Protein AF-E1ZU86-F1 (afdb_monomer_lite)

Structure (mmCIF, N/CA/C/O backbone):
data_AF-E1ZU86-F1
#
_entry.id   AF-E1ZU86-F1
#
loop_
_atom_site.group_PDB
_atom_site.id
_atom_site.type_symbol
_atom_site.label_atom_id
_atom_site.label_alt_id
_atom_site.label_comp_id
_atom_site.label_asym_id
_atom_site.label_entity_id
_atom_site.label_seq_id
_atom_site.pdbx_PDB_ins_code
_atom_site.Cartn_x
_atom_site.Cartn_y
_atom_site.Cartn_z
_atom_site.occupancy
_atom_site.B_iso_or_equiv
_atom_site.auth_seq_id
_atom_site.auth_comp_id
_atom_site.auth_asym_id
_atom_site.auth_atom_id
_atom_site.pdbx_PDB_model_num
ATOM 1 N N . MET A 1 1 ? -4.479 -0.423 30.826 1.00 59.34 1 MET A N 1
ATOM 2 C CA . MET A 1 1 ? -3.723 0.306 29.780 1.00 59.34 1 MET A CA 1
ATOM 3 C C . MET A 1 1 ? -2.250 0.295 30.158 1.00 59.34 1 MET A C 1
ATOM 5 O O . MET A 1 1 ? -1.999 0.438 31.347 1.00 59.34 1 MET A O 1
ATOM 9 N N . PRO A 1 2 ? -1.304 0.114 29.217 1.00 63.19 2 PRO A N 1
ATOM 10 C CA . PRO A 1 2 ? 0.124 0.236 29.509 1.00 63.19 2 PRO A CA 1
ATOM 11 C C . PRO A 1 2 ? 0.440 1.610 30.115 1.00 63.19 2 PRO A C 1
ATOM 13 O O . PRO A 1 2 ? -0.166 2.613 29.719 1.00 63.19 2 PRO A O 1
ATOM 16 N N . ASP A 1 3 ? 1.386 1.658 31.050 1.00 69.12 3 ASP A N 1
ATOM 17 C CA . ASP A 1 3 ? 1.827 2.923 31.651 1.00 69.12 3 ASP A CA 1
ATOM 18 C C . ASP A 1 3 ? 2.597 3.785 30.641 1.00 69.12 3 ASP A C 1
ATOM 20 O O . ASP A 1 3 ? 2.428 5.003 30.625 1.00 69.12 3 ASP A O 1
ATOM 24 N N . ASP A 1 4 ? 3.333 3.145 29.724 1.00 81.94 4 ASP A N 1
ATOM 25 C CA . ASP A 1 4 ? 4.044 3.785 28.614 1.00 81.94 4 ASP A CA 1
ATOM 26 C C . ASP A 1 4 ? 3.548 3.256 27.254 1.00 81.94 4 ASP A C 1
ATOM 28 O O . ASP A 1 4 ? 3.970 2.211 26.747 1.00 81.94 4 ASP A O 1
ATOM 32 N N . LEU A 1 5 ? 2.619 3.997 26.652 1.00 80.94 5 LEU A N 1
ATOM 33 C CA . LEU A 1 5 ? 2.079 3.701 25.323 1.00 80.94 5 LEU A CA 1
ATOM 34 C C . LEU A 1 5 ? 3.113 3.904 24.201 1.00 80.94 5 LEU A C 1
ATOM 36 O O . LEU A 1 5 ? 3.045 3.203 23.192 1.00 80.94 5 LEU A O 1
ATOM 40 N N . ALA A 1 6 ? 4.080 4.815 24.358 1.00 79.50 6 ALA A N 1
ATOM 41 C CA . ALA A 1 6 ? 5.120 5.028 23.351 1.00 79.50 6 ALA A CA 1
ATOM 42 C C . ALA A 1 6 ? 6.039 3.804 23.261 1.00 79.50 6 ALA A C 1
ATOM 44 O O . ALA A 1 6 ? 6.327 3.318 22.163 1.00 79.50 6 ALA A O 1
ATOM 45 N N . ALA A 1 7 ? 6.439 3.257 24.413 1.00 83.75 7 ALA A N 1
ATOM 46 C CA . ALA A 1 7 ? 7.190 2.010 24.476 1.00 83.75 7 ALA A CA 1
ATOM 47 C C . ALA A 1 7 ? 6.394 0.833 23.894 1.00 83.75 7 ALA A C 1
ATOM 49 O O . ALA A 1 7 ? 6.959 0.033 23.145 1.00 83.75 7 ALA A O 1
ATOM 50 N N . ALA A 1 8 ? 5.087 0.750 24.170 1.00 83.62 8 ALA A N 1
ATOM 51 C CA . ALA A 1 8 ? 4.224 -0.289 23.606 1.00 83.62 8 ALA A CA 1
ATOM 52 C C . ALA A 1 8 ? 4.152 -0.217 22.068 1.00 83.62 8 ALA A C 1
ATOM 54 O O . ALA A 1 8 ? 4.341 -1.230 21.393 1.00 83.62 8 ALA A O 1
ATOM 55 N N . PHE A 1 9 ? 3.964 0.977 21.494 1.00 83.12 9 PHE A N 1
ATOM 56 C CA . PHE A 1 9 ? 3.977 1.163 20.039 1.00 83.12 9 PHE A CA 1
ATOM 57 C C . PHE A 1 9 ? 5.342 0.857 19.415 1.00 83.12 9 PHE A C 1
ATOM 59 O O . PHE A 1 9 ? 5.414 0.204 18.370 1.00 83.12 9 PHE A O 1
ATOM 66 N N . ALA A 1 10 ? 6.434 1.277 20.057 1.00 79.69 10 ALA A N 1
ATOM 67 C CA . ALA A 1 10 ? 7.783 0.956 19.603 1.00 79.69 10 ALA A CA 1
ATOM 68 C C . ALA A 1 10 ? 8.053 -0.557 19.642 1.00 79.69 10 ALA A C 1
ATOM 70 O O . ALA A 1 10 ? 8.691 -1.094 18.734 1.00 79.69 10 ALA A O 1
ATOM 71 N N . ALA A 1 11 ? 7.552 -1.252 20.667 1.00 82.62 11 ALA A N 1
ATOM 72 C CA . ALA A 1 11 ? 7.648 -2.699 20.771 1.00 82.62 11 ALA A CA 1
ATOM 73 C C . ALA A 1 11 ? 6.879 -3.385 19.637 1.00 82.62 11 ALA A C 1
ATOM 75 O O . ALA A 1 11 ? 7.474 -4.205 18.945 1.00 82.62 11 ALA A O 1
ATOM 76 N N . LEU A 1 12 ? 5.618 -3.018 19.381 1.00 79.50 12 LEU A N 1
ATOM 77 C CA . LEU A 1 12 ? 4.821 -3.603 18.292 1.00 79.50 12 LEU A CA 1
ATOM 78 C C . LEU A 1 12 ? 5.542 -3.524 16.940 1.00 79.50 12 LEU A C 1
ATOM 80 O O . LEU A 1 12 ? 5.636 -4.522 16.231 1.00 79.50 12 LEU A O 1
ATOM 84 N N . TRP A 1 13 ? 6.135 -2.371 16.627 1.00 73.88 13 TRP A N 1
ATOM 85 C CA . TRP A 1 13 ? 6.880 -2.188 15.380 1.00 73.88 13 TRP A CA 1
ATOM 86 C C . TRP A 1 13 ? 8.158 -3.032 15.294 1.00 73.88 13 TRP A C 1
ATOM 88 O O . TRP A 1 13 ? 8.495 -3.564 14.240 1.00 73.88 13 TRP A O 1
ATOM 98 N N . ARG A 1 14 ? 8.901 -3.177 16.395 1.00 76.06 14 ARG A N 1
ATOM 99 C CA . ARG A 1 14 ? 10.112 -4.018 16.397 1.00 76.06 14 ARG A CA 1
ATOM 100 C C . ARG A 1 14 ? 9.805 -5.493 16.137 1.00 76.06 14 ARG A C 1
ATOM 102 O O . ARG A 1 14 ? 10.668 -6.190 15.617 1.00 76.06 14 ARG A O 1
ATOM 109 N N . HIS A 1 15 ? 8.614 -5.955 16.512 1.00 69.81 15 HIS A N 1
ATOM 110 C CA . HIS A 1 15 ? 8.213 -7.356 16.373 1.00 69.81 15 HIS A CA 1
ATOM 111 C C . HIS A 1 15 ? 7.484 -7.651 15.057 1.00 69.81 15 HIS A C 1
ATOM 113 O O . HIS A 1 15 ? 7.347 -8.816 14.693 1.00 69.81 15 HIS A O 1
ATOM 119 N N . SER A 1 16 ? 7.034 -6.630 14.323 1.00 70.00 16 SER A N 1
ATOM 120 C CA . SER A 1 16 ? 6.451 -6.827 12.998 1.00 70.00 16 SER A CA 1
ATOM 121 C C . SER A 1 16 ? 7.541 -7.186 11.986 1.00 70.00 16 SER A C 1
ATOM 123 O O . SER A 1 16 ? 8.427 -6.376 11.703 1.00 70.00 16 SER A O 1
ATOM 125 N N . ALA A 1 17 ? 7.471 -8.394 11.424 1.00 72.00 17 ALA A N 1
ATOM 126 C CA . ALA A 1 17 ? 8.293 -8.766 10.281 1.00 72.00 17 ALA A CA 1
ATOM 127 C C . ALA A 1 17 ? 7.933 -7.876 9.081 1.00 72.00 17 ALA A C 1
ATOM 129 O O . ALA A 1 17 ? 6.763 -7.729 8.731 1.00 72.00 17 ALA A O 1
ATOM 130 N N . LEU A 1 18 ? 8.939 -7.279 8.439 1.00 74.25 18 LEU A N 1
ATOM 131 C CA . LEU A 1 18 ? 8.718 -6.552 7.189 1.00 74.25 18 LEU A CA 1
ATOM 132 C C . LEU A 1 18 ? 8.238 -7.525 6.098 1.00 74.25 18 LEU A C 1
ATOM 134 O O . LEU A 1 18 ? 8.629 -8.689 6.124 1.00 74.25 18 LEU A O 1
ATOM 138 N N . PRO A 1 19 ? 7.461 -7.089 5.097 1.00 75.88 19 PRO A N 1
ATOM 139 C CA . PRO A 1 19 ? 7.132 -7.934 3.953 1.00 75.88 19 PRO A CA 1
ATOM 140 C C . PRO A 1 19 ? 8.393 -8.503 3.269 1.00 75.88 19 PRO A C 1
ATOM 142 O O . PRO A 1 19 ? 9.415 -7.805 3.219 1.00 75.88 19 PRO A O 1
ATOM 145 N N . PRO A 1 20 ? 8.348 -9.715 2.677 1.00 76.00 20 PRO A N 1
ATOM 146 C CA . PRO A 1 20 ? 9.529 -10.375 2.103 1.00 76.00 20 PRO A CA 1
ATOM 147 C C . PRO A 1 20 ? 10.332 -9.511 1.116 1.00 76.00 20 PRO A C 1
ATOM 149 O O . PRO A 1 20 ? 11.561 -9.530 1.125 1.00 76.00 20 PRO A O 1
ATOM 152 N N . LEU A 1 21 ? 9.658 -8.691 0.301 1.00 71.94 21 LEU A N 1
ATOM 153 C CA . LEU A 1 21 ? 10.317 -7.794 -0.661 1.00 71.94 21 LEU A CA 1
ATOM 154 C C . LEU A 1 21 ? 11.076 -6.634 0.004 1.00 71.94 21 LEU A C 1
ATOM 156 O O . LEU A 1 21 ? 12.102 -6.195 -0.516 1.00 71.94 21 LEU A O 1
ATOM 160 N N . MET A 1 22 ? 10.602 -6.153 1.156 1.00 78.12 22 MET A N 1
ATOM 161 C CA . MET A 1 22 ? 11.311 -5.153 1.959 1.00 78.12 22 MET A CA 1
ATOM 162 C C . MET A 1 22 ? 12.488 -5.786 2.705 1.00 78.12 22 MET A C 1
ATOM 164 O O . MET A 1 22 ? 13.562 -5.193 2.752 1.00 78.12 22 MET A O 1
ATOM 168 N N . GLN A 1 23 ? 12.325 -7.011 3.226 1.00 79.75 23 GLN A N 1
ATOM 169 C CA . GLN A 1 23 ? 13.432 -7.765 3.834 1.00 79.75 23 GLN A CA 1
ATOM 170 C C . GLN A 1 23 ? 14.563 -8.023 2.827 1.00 79.75 23 GLN A C 1
ATOM 172 O O . GLN A 1 23 ? 15.737 -7.905 3.166 1.00 79.75 23 GLN A O 1
ATOM 177 N N . ALA A 1 24 ? 14.211 -8.318 1.572 1.00 73.56 24 ALA A N 1
ATOM 178 C CA . ALA A 1 24 ? 15.161 -8.542 0.486 1.00 73.56 24 ALA A CA 1
ATOM 179 C C . ALA A 1 24 ? 15.806 -7.252 -0.070 1.00 73.56 24 ALA A C 1
ATOM 181 O O . ALA A 1 24 ? 16.603 -7.329 -1.004 1.00 73.56 24 ALA A O 1
ATOM 182 N N . GLY A 1 25 ? 15.451 -6.066 0.443 1.00 76.69 25 GLY A N 1
ATOM 183 C CA . GLY A 1 25 ? 15.974 -4.779 -0.039 1.00 76.69 25 GLY A CA 1
ATOM 184 C C . GLY A 1 25 ? 15.509 -4.388 -1.449 1.00 76.69 25 GLY A C 1
ATOM 185 O O . GLY A 1 25 ? 16.073 -3.478 -2.062 1.00 76.69 25 GLY A O 1
ATOM 186 N N . VAL A 1 26 ? 14.488 -5.072 -1.975 1.00 72.25 26 VAL A N 1
ATOM 187 C CA . VAL A 1 26 ? 13.888 -4.803 -3.292 1.00 72.25 26 VAL A CA 1
ATOM 188 C C . VAL A 1 26 ? 12.882 -3.654 -3.204 1.00 72.25 26 VAL A C 1
ATOM 190 O O . VAL A 1 26 ? 12.722 -2.901 -4.159 1.00 72.25 26 VAL A O 1
ATOM 193 N N . MET A 1 27 ? 12.236 -3.481 -2.049 1.00 74.62 27 MET A N 1
ATOM 194 C CA . MET A 1 27 ? 11.362 -2.346 -1.748 1.00 74.62 27 MET A CA 1
ATOM 195 C C . MET A 1 27 ? 11.924 -1.517 -0.596 1.00 74.62 27 MET A C 1
ATOM 197 O O . MET A 1 27 ? 12.482 -2.063 0.356 1.00 74.62 27 MET A O 1
ATOM 201 N N . GLU A 1 28 ? 11.754 -0.197 -0.670 1.00 73.94 28 GLU A N 1
ATOM 202 C CA . GLU A 1 28 ? 12.159 0.694 0.415 1.00 73.94 28 GLU A CA 1
ATOM 203 C C . GLU A 1 28 ? 11.270 0.473 1.649 1.00 73.94 28 GLU A C 1
ATOM 205 O O . GLU A 1 28 ? 10.043 0.485 1.563 1.00 73.94 28 GLU A O 1
ATOM 210 N N . SER A 1 29 ? 11.903 0.263 2.802 1.00 74.25 29 SER A N 1
ATOM 211 C CA . SER A 1 29 ? 11.241 0.161 4.109 1.00 74.25 29 SER A CA 1
ATOM 212 C C . SER A 1 29 ? 11.253 1.488 4.878 1.00 74.25 29 SER A C 1
ATOM 214 O O . SER A 1 29 ? 10.468 1.688 5.808 1.00 74.25 29 SER A O 1
ATOM 216 N N . ALA A 1 30 ? 12.134 2.414 4.489 1.00 72.12 30 ALA A N 1
ATOM 217 C CA . ALA A 1 30 ? 12.157 3.773 4.998 1.00 72.12 30 ALA A CA 1
ATOM 218 C C . ALA A 1 30 ? 10.993 4.575 4.392 1.00 72.12 30 ALA A C 1
ATOM 220 O O . ALA A 1 30 ? 10.751 4.553 3.190 1.00 72.12 30 ALA A O 1
ATOM 221 N N . GLY A 1 31 ? 10.241 5.275 5.241 1.00 73.56 31 GLY A N 1
ATOM 222 C CA . GLY A 1 31 ? 9.130 6.118 4.793 1.00 73.56 31 GLY A CA 1
ATOM 223 C C . GLY A 1 31 ? 7.777 5.419 4.651 1.00 73.56 31 GLY A C 1
ATOM 224 O O . GLY A 1 31 ? 6.852 6.050 4.157 1.00 73.56 31 GLY A O 1
ATOM 225 N N . VAL A 1 32 ? 7.622 4.174 5.119 1.00 80.12 32 VAL A N 1
ATOM 226 C CA . VAL A 1 32 ? 6.291 3.560 5.277 1.00 80.12 32 VAL A CA 1
ATOM 227 C C . VAL A 1 32 ? 5.456 4.412 6.236 1.00 80.12 32 VAL A C 1
ATOM 229 O O . VAL A 1 32 ? 5.891 4.686 7.360 1.00 80.12 32 VAL A O 1
ATOM 232 N N . LEU A 1 33 ? 4.271 4.838 5.789 1.00 85.06 33 LEU A N 1
ATOM 233 C CA . LEU A 1 33 ? 3.321 5.582 6.612 1.00 85.06 33 LEU A CA 1
ATOM 234 C C . LEU A 1 33 ? 2.971 4.779 7.867 1.00 85.06 33 LEU A C 1
ATOM 236 O O . LEU A 1 33 ? 2.618 3.604 7.794 1.00 85.06 33 LEU A O 1
ATOM 240 N N . ARG A 1 34 ? 3.041 5.444 9.020 1.00 83.12 34 ARG A N 1
ATOM 241 C CA . ARG A 1 34 ? 2.686 4.862 10.313 1.00 83.12 34 ARG A CA 1
ATOM 242 C C . ARG A 1 34 ? 1.420 5.521 10.825 1.00 83.12 34 ARG A C 1
ATOM 244 O O . ARG A 1 34 ? 1.322 6.748 10.833 1.00 83.12 34 ARG A O 1
ATOM 251 N N . HIS A 1 35 ? 0.486 4.694 11.266 1.00 85.62 35 HIS A N 1
ATOM 252 C CA . HIS A 1 35 ? -0.726 5.125 11.937 1.00 85.62 35 HIS A CA 1
ATOM 253 C C . HIS A 1 35 ? -0.945 4.223 13.147 1.00 85.62 35 HIS A C 1
ATOM 255 O O . HIS A 1 35 ? -0.857 2.999 13.031 1.00 85.62 35 HIS A O 1
ATOM 261 N N . TYR A 1 36 ? -1.195 4.827 14.304 1.00 85.38 36 TYR A N 1
ATOM 262 C CA . TYR A 1 36 ? -1.355 4.098 15.556 1.00 85.38 36 TYR A CA 1
ATOM 263 C C . TYR A 1 36 ? -2.820 4.094 15.972 1.00 85.38 36 TYR A C 1
ATOM 265 O O . TYR A 1 36 ? -3.431 5.151 16.123 1.00 85.38 36 TYR A O 1
ATOM 273 N N . VAL A 1 37 ? -3.371 2.899 16.172 1.00 88.50 37 VAL A N 1
ATOM 274 C CA . VAL A 1 37 ? -4.760 2.717 16.598 1.00 88.50 37 VAL A CA 1
ATOM 275 C C . VAL A 1 37 ? -4.774 2.089 17.982 1.00 88.50 37 VAL A C 1
ATOM 277 O O . VAL A 1 37 ? -4.181 1.031 18.193 1.00 88.50 37 VAL A O 1
ATOM 280 N N . LEU A 1 38 ? -5.464 2.731 18.921 1.00 90.50 38 LEU A N 1
ATOM 281 C CA . LEU A 1 38 ? -5.843 2.112 20.187 1.00 90.50 38 LEU A CA 1
ATOM 282 C C . LEU A 1 38 ? -7.258 1.568 20.066 1.00 90.50 38 LEU A C 1
ATOM 284 O O . LEU A 1 38 ? -8.189 2.317 19.782 1.00 90.50 38 LEU A O 1
ATOM 288 N N . LEU A 1 39 ? -7.414 0.271 20.304 1.00 92.19 39 LEU A N 1
ATOM 289 C CA . LEU A 1 39 ? -8.723 -0.365 20.366 1.00 92.19 39 LEU A CA 1
ATOM 290 C C . LEU A 1 39 ? -9.231 -0.324 21.809 1.00 92.19 39 LEU A C 1
ATOM 292 O O . LEU A 1 39 ? -8.550 -0.796 22.720 1.00 92.19 39 LEU A O 1
ATOM 296 N N . HIS A 1 40 ? -10.413 0.253 22.004 1.00 94.12 40 HIS A N 1
ATOM 297 C CA . HIS A 1 40 ? -11.145 0.240 23.265 1.00 94.12 40 HIS A CA 1
ATOM 298 C C . HIS A 1 40 ? -12.285 -0.775 23.169 1.00 94.12 40 HIS A C 1
ATOM 300 O O . HIS A 1 40 ? -13.151 -0.660 22.305 1.00 94.12 40 HIS A O 1
ATOM 306 N N . ASP A 1 41 ? -12.270 -1.776 24.043 1.00 94.00 41 ASP A N 1
ATOM 307 C CA . ASP A 1 41 ? -13.295 -2.815 24.093 1.00 94.00 41 ASP A CA 1
ATOM 308 C C . ASP A 1 41 ? -14.399 -2.411 25.077 1.00 94.00 41 ASP A C 1
ATOM 310 O O . ASP A 1 41 ? -14.262 -2.580 26.288 1.00 94.00 41 ASP A O 1
ATOM 314 N N . ALA A 1 42 ? -15.494 -1.865 24.548 1.00 94.19 42 ALA A N 1
ATOM 315 C CA . ALA A 1 42 ? -16.597 -1.327 25.341 1.00 94.19 42 ALA A CA 1
ATOM 316 C C . ALA A 1 42 ? -17.364 -2.401 26.134 1.00 94.19 42 ALA A C 1
ATOM 318 O O . ALA A 1 42 ? -18.057 -2.067 27.093 1.00 94.19 42 ALA A O 1
ATOM 319 N N . ALA A 1 43 ? -17.238 -3.681 25.765 1.00 91.56 43 ALA A N 1
ATOM 320 C CA . ALA A 1 43 ? -17.842 -4.782 26.511 1.00 91.56 43 ALA A CA 1
ATOM 321 C C . ALA A 1 43 ? -17.069 -5.111 27.797 1.00 91.56 43 ALA A C 1
ATOM 323 O O . ALA A 1 43 ? -17.658 -5.600 28.763 1.00 91.56 43 ALA A O 1
ATOM 324 N N . SER A 1 44 ? -15.753 -4.874 27.813 1.00 91.38 44 SER A N 1
ATOM 325 C CA . SER A 1 44 ? -14.882 -5.211 28.944 1.00 91.38 44 SER A CA 1
ATOM 326 C C . SER A 1 44 ? -14.416 -4.001 29.752 1.00 91.38 44 SER A C 1
ATOM 328 O O . SER A 1 44 ? -13.961 -4.171 30.886 1.00 91.38 44 SER A O 1
ATOM 330 N N . GLN A 1 45 ? -14.517 -2.789 29.200 1.00 92.00 45 GLN A N 1
ATOM 331 C CA . GLN A 1 45 ? -14.004 -1.560 29.803 1.00 92.00 45 GLN A CA 1
ATOM 332 C C . GLN A 1 45 ? -15.057 -0.447 29.812 1.00 92.00 45 GLN A C 1
ATOM 334 O O . GLN A 1 45 ? -15.818 -0.273 28.862 1.00 92.00 45 GLN A O 1
ATOM 339 N N . GLY A 1 46 ? -15.095 0.306 30.915 1.00 90.44 46 GLY A N 1
ATOM 340 C CA . GLY A 1 46 ? -16.004 1.432 31.092 1.00 90.44 46 GLY A CA 1
ATOM 341 C C . GLY A 1 46 ? -15.561 2.699 30.343 1.00 90.44 46 GLY A C 1
ATOM 342 O O . GLY A 1 46 ? -14.407 2.819 29.916 1.00 90.44 46 GLY A O 1
ATOM 343 N N . PRO A 1 47 ? -16.464 3.684 30.191 1.00 90.44 47 PRO A N 1
ATOM 344 C CA . PRO A 1 47 ? -16.207 4.917 29.440 1.00 90.44 47 PRO A CA 1
ATOM 345 C C . PRO A 1 47 ? -15.053 5.761 30.008 1.00 90.44 47 PRO A C 1
ATOM 347 O O . PRO A 1 47 ? -14.415 6.508 29.269 1.00 90.44 47 PRO A O 1
ATOM 350 N N . GLU A 1 48 ? -14.737 5.634 31.296 1.00 93.25 48 GLU A N 1
ATOM 351 C CA . GLU A 1 48 ? -13.590 6.289 31.928 1.00 93.25 48 GLU A CA 1
ATOM 352 C C . GLU A 1 48 ? -12.249 5.856 31.316 1.00 93.25 48 GLU A C 1
ATOM 354 O O . GLU A 1 48 ? -11.332 6.671 31.181 1.00 93.25 48 GLU A O 1
ATOM 359 N N . VAL A 1 49 ? -12.140 4.596 30.880 1.00 91.81 49 VAL A N 1
ATOM 360 C CA . VAL A 1 49 ? -10.932 4.076 30.229 1.00 91.81 49 VAL A CA 1
ATOM 361 C C . VAL A 1 49 ? -10.777 4.674 28.835 1.00 91.81 49 VAL A C 1
ATOM 363 O O . VAL A 1 49 ? -9.662 5.023 28.445 1.00 91.81 49 VAL A O 1
ATOM 366 N N . LEU A 1 50 ? -11.883 4.845 28.104 1.00 91.38 50 LEU A N 1
ATOM 367 C CA . LEU A 1 50 ? -11.893 5.490 26.792 1.00 91.38 50 LEU A CA 1
ATOM 368 C C . LEU A 1 50 ? -11.397 6.939 26.872 1.00 91.38 50 LEU A C 1
ATOM 370 O O . LEU A 1 50 ? -10.523 7.324 26.095 1.00 91.38 50 LEU A O 1
ATOM 374 N N . VAL A 1 51 ? -11.906 7.720 27.829 1.00 92.25 51 VAL A N 1
ATOM 375 C CA . VAL A 1 51 ? -11.487 9.119 28.026 1.00 92.25 51 VAL A CA 1
ATOM 376 C C . VAL A 1 51 ? -9.997 9.190 28.362 1.00 92.25 51 VAL A C 1
ATOM 378 O O . VAL A 1 51 ? -9.246 9.912 27.705 1.00 92.25 51 VAL A O 1
ATOM 381 N N . ALA A 1 52 ? -9.533 8.365 29.305 1.00 90.56 52 ALA A N 1
ATOM 382 C CA . ALA A 1 52 ? -8.116 8.303 29.657 1.00 90.56 52 ALA A CA 1
ATOM 383 C C . ALA A 1 52 ? -7.230 7.883 28.466 1.00 90.56 52 ALA A C 1
ATOM 385 O O . ALA A 1 52 ? -6.111 8.378 28.308 1.00 90.56 52 ALA A O 1
ATOM 386 N N . ALA A 1 53 ? -7.713 6.979 27.606 1.00 89.25 53 ALA A N 1
ATOM 387 C CA . ALA A 1 53 ? -7.009 6.566 26.395 1.00 89.25 53 ALA A CA 1
ATOM 388 C C . ALA A 1 53 ? -6.886 7.716 25.387 1.00 89.25 53 ALA A C 1
ATOM 390 O O . ALA A 1 53 ? -5.809 7.924 24.828 1.00 89.25 53 ALA A O 1
ATOM 391 N N . GLN A 1 54 ? -7.965 8.476 25.179 1.00 89.62 54 GLN A N 1
ATOM 392 C CA . GLN A 1 54 ? -7.986 9.636 24.286 1.00 89.62 54 GLN A CA 1
ATOM 393 C C . GLN A 1 54 ? -7.032 10.735 24.766 1.00 89.62 54 GLN A C 1
ATOM 395 O O . GLN A 1 54 ? -6.258 11.257 23.964 1.00 89.62 54 GLN A O 1
ATOM 400 N N . GLU A 1 55 ? -7.024 11.039 26.066 1.00 88.56 55 GLU A N 1
ATOM 401 C CA . GLU A 1 55 ? -6.109 12.025 26.653 1.00 88.56 55 GLU A CA 1
ATOM 402 C C . GLU A 1 55 ? -4.644 11.612 26.492 1.00 88.56 55 GLU A C 1
ATOM 404 O O . GLU A 1 55 ? -3.827 12.395 25.997 1.00 88.56 55 GLU A O 1
ATOM 409 N N . LYS A 1 56 ? -4.306 10.363 26.842 1.00 86.50 56 LYS A N 1
ATOM 410 C CA . LYS A 1 56 ? -2.941 9.848 26.671 1.00 86.50 56 LYS A CA 1
ATOM 411 C C . LYS A 1 56 ? -2.509 9.867 25.203 1.00 86.50 56 LYS A C 1
ATOM 413 O O . LYS A 1 56 ? -1.372 10.229 24.901 1.00 86.50 56 LYS A O 1
ATOM 418 N N . LEU A 1 57 ? -3.399 9.501 24.280 1.00 86.31 57 LEU A N 1
ATOM 419 C CA . LEU A 1 57 ? -3.082 9.487 22.854 1.00 86.31 57 LEU A CA 1
ATOM 420 C C . LEU A 1 57 ? -2.893 10.901 22.292 1.00 86.31 57 LEU A C 1
ATOM 422 O O . LEU A 1 57 ? -1.987 11.120 21.492 1.00 86.31 57 LEU A O 1
ATOM 426 N N . HIS A 1 58 ? -3.694 11.869 22.746 1.00 84.06 58 HIS A N 1
ATOM 427 C CA . HIS A 1 58 ? -3.539 13.274 22.373 1.00 84.06 58 HIS A CA 1
ATOM 428 C C . HIS A 1 58 ? -2.178 13.831 22.817 1.00 84.06 58 HIS A C 1
ATOM 430 O O . HIS A 1 58 ? -1.489 14.480 22.029 1.00 84.06 58 HIS A O 1
ATOM 436 N N . GLN A 1 59 ? -1.749 13.510 24.043 1.00 82.94 59 GLN A N 1
ATOM 437 C CA . GLN A 1 59 ? -0.427 13.889 24.552 1.00 82.94 59 GLN A CA 1
ATOM 438 C C . GLN A 1 59 ? 0.700 13.295 23.690 1.00 82.94 59 GLN A C 1
ATOM 440 O O . GLN A 1 59 ? 1.625 14.009 23.302 1.00 82.94 59 GLN A O 1
ATOM 445 N N . LEU A 1 60 ? 0.586 12.018 23.313 1.00 80.19 60 LEU A N 1
ATOM 446 C CA . LEU A 1 60 ? 1.580 11.305 22.499 1.00 80.19 60 LEU A CA 1
ATOM 447 C C . LEU A 1 60 ? 1.615 11.737 21.035 1.00 80.19 60 LEU A C 1
ATOM 449 O O . LEU A 1 60 ? 2.680 11.694 20.417 1.00 80.19 60 LEU A O 1
ATOM 453 N N . GLY A 1 61 ? 0.482 12.165 20.476 1.00 73.88 61 GLY A N 1
ATOM 454 C CA . GLY A 1 61 ? 0.400 12.634 19.092 1.00 73.88 61 GLY A CA 1
ATOM 455 C C . GLY A 1 61 ? 1.388 13.768 18.804 1.00 73.88 61 GLY A C 1
ATOM 456 O O . GLY A 1 61 ? 1.994 13.804 17.734 1.00 73.88 61 GLY A O 1
ATOM 457 N N . SER A 1 62 ? 1.634 14.633 19.795 1.00 69.56 62 SER A N 1
ATOM 458 C CA . SER A 1 62 ? 2.639 15.702 19.711 1.00 69.56 62 SER A CA 1
ATOM 459 C C . SER A 1 62 ? 4.079 15.184 19.575 1.00 69.56 62 SER A C 1
ATOM 461 O O . SER A 1 62 ? 4.912 15.828 18.942 1.00 69.56 62 SER A O 1
ATOM 463 N N . THR A 1 63 ? 4.376 14.012 20.143 1.00 73.56 63 THR A N 1
ATOM 464 C CA . THR A 1 63 ? 5.727 13.438 20.234 1.00 73.56 63 THR A CA 1
ATOM 465 C C . THR A 1 63 ? 6.024 12.469 19.092 1.00 73.56 63 THR A C 1
ATOM 467 O O . THR A 1 63 ? 7.149 12.408 18.603 1.00 73.56 63 THR A O 1
ATOM 470 N N . LEU A 1 64 ? 5.019 11.707 18.653 1.00 70.12 64 LEU A N 1
ATOM 471 C CA . LEU A 1 64 ? 5.168 10.680 17.618 1.00 70.12 64 LEU A CA 1
ATOM 472 C C . LEU A 1 64 ? 5.095 11.243 16.191 1.00 70.12 64 LEU A C 1
ATOM 474 O O . LEU A 1 64 ? 5.408 10.518 15.245 1.00 70.12 64 LEU A O 1
ATOM 478 N N . GLY A 1 65 ? 4.652 12.496 16.015 1.00 66.31 65 GLY A N 1
ATOM 479 C CA . GLY A 1 65 ? 4.557 13.162 14.708 1.00 66.31 65 GLY A CA 1
ATOM 480 C C . GLY A 1 65 ? 3.651 12.447 13.694 1.00 66.31 65 GLY A C 1
ATOM 481 O O . GLY A 1 65 ? 3.763 12.684 12.494 1.00 66.31 65 GLY A O 1
ATOM 482 N N . THR A 1 66 ? 2.788 11.540 14.158 1.00 67.50 66 THR A N 1
ATOM 483 C CA . THR A 1 66 ? 1.965 10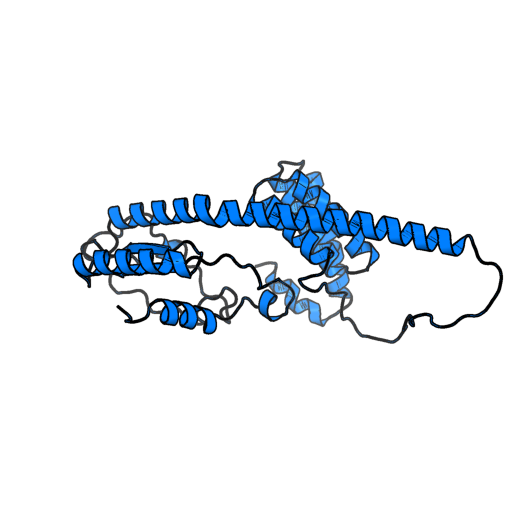.630 13.347 1.00 67.50 66 THR A CA 1
ATOM 484 C C . THR A 1 66 ? 0.512 10.670 13.807 1.00 67.50 66 THR A C 1
ATOM 486 O O . THR A 1 66 ? 0.218 10.947 14.972 1.00 67.50 66 THR A O 1
ATOM 489 N N . SER A 1 67 ? -0.414 10.403 12.883 1.00 72.81 67 SER A N 1
ATOM 490 C CA . SER A 1 67 ? -1.841 10.325 13.192 1.00 72.81 67 SER A CA 1
ATOM 491 C C . SER A 1 67 ? -2.105 9.135 14.116 1.00 72.81 67 SER A C 1
ATOM 493 O O . SER A 1 67 ? -1.740 7.998 13.810 1.00 72.81 67 SER A O 1
ATOM 495 N N . CYS A 1 68 ? -2.715 9.423 15.261 1.00 83.88 68 CYS A N 1
ATOM 496 C CA . CYS A 1 68 ? -3.094 8.440 16.260 1.00 83.88 68 CYS A CA 1
ATOM 497 C C . CYS A 1 68 ? -4.603 8.542 16.492 1.00 83.88 68 CYS A C 1
ATOM 499 O O . CYS A 1 68 ? -5.117 9.655 16.627 1.00 83.88 68 CYS A O 1
ATOM 501 N N . GLN A 1 69 ? -5.307 7.414 16.556 1.00 87.69 69 GLN A N 1
ATOM 502 C CA . GLN A 1 69 ? -6.750 7.388 16.804 1.00 87.69 69 GLN A CA 1
ATOM 503 C C . GLN A 1 69 ? -7.138 6.308 17.819 1.00 87.69 69 GLN A C 1
ATOM 505 O O . GLN A 1 69 ? -6.503 5.257 17.914 1.00 87.69 69 GLN A O 1
ATOM 510 N N . VAL A 1 70 ? -8.188 6.583 18.594 1.00 90.88 70 VAL A N 1
ATOM 511 C CA . VAL A 1 70 ? -8.839 5.585 19.450 1.00 90.88 70 VAL A CA 1
ATOM 512 C C . VAL A 1 70 ? -10.110 5.129 18.748 1.00 90.88 70 VAL A C 1
ATOM 514 O O . VAL A 1 70 ? -10.928 5.965 18.369 1.00 90.88 70 VAL A O 1
ATOM 517 N N . LEU A 1 71 ? -10.283 3.821 18.597 1.00 93.38 71 LEU A N 1
ATOM 518 C CA . LEU A 1 71 ? -11.490 3.213 18.055 1.00 93.38 71 LEU A CA 1
ATOM 519 C C . LEU A 1 71 ? -12.144 2.365 19.144 1.00 93.38 71 LEU A C 1
ATOM 521 O O . LEU A 1 71 ? -11.540 1.419 19.649 1.00 93.38 71 LEU A O 1
ATOM 525 N N . SER A 1 72 ? -13.376 2.712 19.506 1.00 94.12 72 SER A N 1
ATOM 526 C CA . SER A 1 72 ? -14.188 1.891 20.401 1.00 94.12 72 SER A CA 1
ATOM 527 C C . SER A 1 72 ? -14.922 0.827 19.592 1.00 94.12 72 SER A C 1
ATOM 529 O O . SER A 1 72 ? -15.490 1.136 18.547 1.00 94.12 72 SER A O 1
ATOM 531 N N . ILE A 1 73 ? -14.902 -0.411 20.076 1.00 93.25 73 ILE A N 1
ATOM 532 C CA . ILE A 1 73 ? -15.576 -1.566 19.478 1.00 93.25 73 ILE A CA 1
ATOM 533 C C . ILE A 1 73 ? -16.304 -2.365 20.561 1.00 93.25 73 ILE A C 1
ATOM 535 O O . ILE A 1 73 ? -16.060 -2.168 21.751 1.00 93.25 73 ILE A O 1
ATOM 539 N N . ASN A 1 74 ? -17.145 -3.306 20.134 1.00 92.38 74 ASN A N 1
ATOM 540 C CA . ASN A 1 74 ? -17.876 -4.240 20.988 1.00 92.38 74 ASN A CA 1
ATOM 541 C C . ASN A 1 74 ? -18.891 -3.568 21.931 1.00 92.38 74 ASN A C 1
ATOM 543 O O . ASN A 1 74 ? -19.050 -3.981 23.075 1.00 92.38 74 ASN A O 1
ATOM 547 N N . SER A 1 75 ? -19.584 -2.525 21.472 1.00 92.69 75 SER A N 1
ATOM 548 C CA . SER A 1 75 ? -20.638 -1.860 22.255 1.00 92.69 75 SER A CA 1
ATOM 549 C C . SER A 1 75 ? -22.012 -2.540 22.146 1.00 92.69 75 SER A C 1
ATOM 551 O O . SER A 1 75 ? -22.993 -2.066 22.720 1.00 92.69 75 SER A O 1
ATOM 553 N N . GLY A 1 76 ? -22.109 -3.639 21.393 1.00 89.44 76 GLY A N 1
ATOM 554 C CA . GLY A 1 76 ? -23.312 -4.455 21.245 1.00 89.44 76 GLY A CA 1
ATOM 555 C C . GLY A 1 76 ? -23.527 -5.456 22.385 1.00 89.44 76 GLY A C 1
ATOM 556 O O . GLY A 1 76 ? -22.812 -5.484 23.382 1.00 89.44 76 GLY A O 1
ATOM 557 N N . SER A 1 77 ? -24.541 -6.311 22.230 1.00 83.50 77 SER A N 1
ATOM 558 C CA . SER A 1 77 ? -24.994 -7.239 23.279 1.00 83.50 77 SER A CA 1
ATOM 559 C C . SER A 1 77 ? -24.489 -8.679 23.135 1.00 83.50 77 SER A C 1
ATOM 561 O O . SER A 1 77 ? -24.799 -9.513 23.983 1.00 83.50 77 SER A O 1
ATOM 563 N N . GLY A 1 78 ? -23.787 -9.020 22.047 1.00 78.75 78 GLY A N 1
ATOM 564 C CA . GLY A 1 78 ? -23.280 -10.379 21.798 1.00 78.75 78 GLY A CA 1
ATOM 565 C C . GLY A 1 78 ? -24.346 -11.435 21.462 1.00 78.75 78 GLY A C 1
ATOM 566 O O . GLY A 1 78 ? -23.997 -12.529 21.023 1.00 78.75 78 GLY A O 1
ATOM 567 N N . GLY A 1 79 ? -25.633 -11.128 21.669 1.00 68.56 79 GLY A N 1
ATOM 568 C CA . GLY A 1 79 ? -26.764 -12.057 21.541 1.00 68.56 79 GLY A CA 1
ATOM 569 C C . GLY A 1 79 ? -27.703 -11.789 20.359 1.00 68.56 79 GLY A C 1
ATOM 570 O O . GLY A 1 79 ? -28.792 -12.356 20.314 1.00 68.56 79 GLY A O 1
ATOM 571 N N . GLY A 1 80 ? -27.323 -10.907 19.431 1.00 69.81 80 GLY A N 1
ATOM 572 C CA . GLY A 1 80 ? -28.112 -10.552 18.246 1.00 69.81 80 GLY A CA 1
ATOM 573 C C . GLY A 1 80 ? -27.581 -11.172 16.951 1.00 69.81 80 GLY A C 1
ATOM 574 O O . GLY A 1 80 ? -26.501 -11.761 16.920 1.00 69.81 80 GLY A O 1
ATOM 575 N N . SER A 1 81 ? -28.329 -11.006 15.853 1.00 70.81 81 SER A N 1
ATOM 576 C CA . SER A 1 81 ? -27.763 -11.242 14.518 1.00 70.81 81 SER A CA 1
ATOM 577 C C . SER A 1 81 ? -26.554 -10.319 14.328 1.00 70.81 81 SER A C 1
ATOM 579 O O . SER A 1 81 ? -26.674 -9.135 14.653 1.00 70.81 81 SER A O 1
ATOM 581 N N . PRO A 1 82 ? -25.419 -10.808 13.791 1.00 71.88 82 PRO A N 1
ATOM 582 C CA . PRO A 1 82 ? -24.280 -9.957 13.478 1.00 71.88 82 PRO A CA 1
ATOM 583 C C . PRO A 1 82 ? -24.722 -8.770 12.625 1.00 71.88 82 PRO A C 1
ATOM 585 O O . PRO A 1 82 ? -25.483 -8.949 11.666 1.00 71.88 82 PRO A O 1
ATOM 588 N N . VAL A 1 83 ? -24.239 -7.578 12.969 1.00 78.38 83 VAL A N 1
ATOM 589 C CA . VAL A 1 83 ? -24.488 -6.375 12.175 1.00 78.38 83 VAL A CA 1
ATOM 590 C C . VAL A 1 83 ? -23.834 -6.563 10.808 1.00 78.38 83 VAL A C 1
ATOM 592 O O . VAL A 1 83 ? -22.673 -6.963 10.704 1.00 78.38 83 VAL A O 1
ATOM 595 N N . GLY A 1 84 ? -24.604 -6.339 9.746 1.00 70.88 84 GLY A N 1
ATOM 596 C CA . GLY A 1 84 ? -24.077 -6.364 8.387 1.00 70.88 84 GLY A CA 1
ATOM 597 C C . GLY A 1 84 ? -23.259 -5.101 8.086 1.00 70.88 84 GLY A C 1
ATOM 598 O O . GLY A 1 84 ? -23.540 -4.049 8.659 1.00 70.88 84 GLY A O 1
ATOM 599 N N . PRO A 1 85 ? -22.301 -5.144 7.146 1.00 70.31 85 PRO A N 1
ATOM 600 C CA . PRO A 1 85 ? -21.765 -6.324 6.461 1.00 70.31 85 PRO A CA 1
ATOM 601 C C . PRO A 1 85 ? -20.910 -7.209 7.384 1.00 70.31 85 PRO A C 1
ATOM 603 O O . PRO A 1 85 ? -20.276 -6.710 8.313 1.00 70.31 85 PRO A O 1
ATOM 606 N N . ARG A 1 86 ? -20.830 -8.523 7.109 1.00 70.31 86 ARG A N 1
ATOM 607 C CA . ARG A 1 86 ? -20.004 -9.472 7.884 1.00 70.31 86 ARG A CA 1
ATOM 608 C C . ARG A 1 86 ? -18.539 -9.368 7.475 1.00 70.31 86 ARG A C 1
ATOM 610 O O . ARG A 1 86 ? -17.898 -10.362 7.153 1.00 70.31 86 ARG A O 1
ATOM 617 N N . LEU A 1 87 ? -18.012 -8.150 7.513 1.00 68.56 87 LEU A N 1
ATOM 618 C CA . LEU A 1 87 ? -16.724 -7.763 6.957 1.00 68.56 87 LEU A CA 1
ATOM 619 C C . LEU A 1 87 ? -15.609 -8.751 7.327 1.00 68.56 87 LEU A C 1
ATOM 621 O O . LEU A 1 87 ? -14.794 -9.082 6.479 1.00 68.56 87 LEU A O 1
ATOM 625 N N . TRP A 1 88 ? -15.564 -9.266 8.562 1.00 71.00 88 TRP A N 1
ATOM 626 C CA . TRP A 1 88 ? -14.501 -10.199 8.937 1.00 71.00 88 TRP A CA 1
ATOM 627 C C . TRP A 1 88 ? -14.775 -11.590 8.374 1.00 71.00 88 TRP A C 1
ATOM 629 O O . TRP A 1 88 ? -13.858 -12.216 7.878 1.00 71.00 88 TRP A O 1
ATOM 639 N N . ALA A 1 89 ? -16.010 -12.088 8.401 1.00 68.31 89 ALA A N 1
ATOM 640 C CA . ALA A 1 89 ? -16.310 -13.400 7.829 1.00 68.31 89 ALA A CA 1
ATOM 641 C C . ALA A 1 89 ? -16.103 -13.427 6.303 1.00 68.31 89 ALA A C 1
ATOM 643 O O . ALA A 1 89 ? -15.607 -14.419 5.777 1.00 68.31 89 ALA A O 1
ATOM 644 N N . ASP A 1 90 ? -16.441 -12.330 5.624 1.00 69.81 90 ASP A N 1
ATOM 645 C CA . ASP A 1 90 ? -16.432 -12.247 4.163 1.00 69.81 90 ASP A CA 1
ATOM 646 C C . ASP A 1 90 ? -15.043 -11.886 3.602 1.00 69.81 90 ASP A C 1
ATOM 648 O O . ASP A 1 90 ? -14.666 -12.366 2.535 1.00 69.81 90 ASP A O 1
ATOM 652 N N . MET A 1 91 ? -14.260 -11.069 4.322 1.00 67.12 91 MET A N 1
ATOM 653 C CA . MET A 1 91 ? -12.951 -10.569 3.858 1.00 67.12 91 MET A CA 1
ATOM 654 C C . MET A 1 91 ? -11.760 -11.337 4.441 1.00 67.12 91 MET A C 1
ATOM 656 O O . MET A 1 91 ? -10.623 -11.144 4.006 1.00 67.12 91 MET A O 1
ATOM 660 N N . LEU A 1 92 ? -11.974 -12.208 5.432 1.00 69.06 92 LEU A N 1
ATOM 661 C CA . LEU A 1 92 ? -10.920 -13.077 5.945 1.00 69.06 92 LEU A CA 1
ATOM 662 C C . LEU A 1 92 ? -10.673 -14.230 4.965 1.00 69.06 92 LEU A C 1
ATOM 664 O O . LEU A 1 92 ? -11.135 -15.354 5.163 1.00 69.06 92 LEU A O 1
ATOM 668 N N . HIS A 1 93 ? -9.873 -13.965 3.934 1.00 63.66 93 HIS A N 1
ATOM 669 C CA . HIS A 1 93 ? -9.329 -15.010 3.072 1.00 63.66 93 HIS A CA 1
ATOM 670 C C . HIS A 1 93 ? -8.552 -16.056 3.899 1.00 63.66 93 HIS A C 1
ATOM 672 O O . HIS A 1 93 ? -8.120 -15.793 5.035 1.00 63.66 93 HIS A O 1
ATOM 678 N N . GLY A 1 94 ? -8.423 -17.270 3.353 1.00 62.38 94 GLY A N 1
ATOM 679 C CA . GLY A 1 94 ? -7.607 -18.322 3.961 1.00 62.38 94 GLY A CA 1
ATOM 680 C C . GLY A 1 94 ? -6.168 -17.841 4.140 1.00 62.38 94 GLY A C 1
ATOM 681 O O . GLY A 1 94 ? -5.667 -17.101 3.294 1.00 62.38 94 GLY A O 1
ATOM 682 N N . CYS A 1 95 ? -5.522 -18.224 5.245 1.00 61.50 95 CYS A N 1
ATOM 683 C CA . CYS A 1 95 ? -4.112 -17.901 5.433 1.00 61.50 95 CYS A CA 1
ATOM 684 C C . CYS A 1 95 ? -3.306 -18.498 4.276 1.00 61.50 95 CYS A C 1
ATOM 686 O O . CYS A 1 95 ? -3.511 -19.666 3.925 1.00 61.50 95 CYS A O 1
ATOM 688 N N . LEU A 1 96 ? -2.412 -17.713 3.669 1.00 58.16 96 LEU A N 1
ATOM 689 C CA . LEU A 1 96 ? -1.482 -18.279 2.702 1.00 58.16 96 LEU A CA 1
ATOM 690 C C . LEU A 1 96 ? -0.562 -19.264 3.439 1.00 58.16 96 LEU A C 1
ATOM 692 O O . LEU A 1 96 ? -0.187 -18.996 4.588 1.00 58.16 96 LEU A O 1
ATOM 696 N N . PRO A 1 97 ? -0.169 -20.385 2.805 1.00 52.97 97 PRO A N 1
ATOM 697 C CA . PRO A 1 97 ? 0.917 -21.208 3.321 1.00 52.97 97 PRO A CA 1
ATOM 698 C C . PRO A 1 97 ? 2.126 -20.309 3.618 1.00 52.97 97 PRO A C 1
ATOM 700 O O . PRO A 1 97 ? 2.490 -19.478 2.786 1.00 52.97 97 PRO A O 1
ATOM 703 N N . ASP A 1 98 ? 2.692 -20.436 4.817 1.00 53.53 98 ASP A N 1
ATOM 704 C CA . ASP A 1 98 ? 3.840 -19.661 5.316 1.00 53.53 98 ASP A CA 1
ATOM 705 C C . ASP A 1 98 ? 3.597 -18.164 5.638 1.00 53.53 98 ASP A C 1
ATOM 707 O O . ASP A 1 98 ? 4.555 -17.437 5.902 1.00 53.53 98 ASP A O 1
ATOM 711 N N . GLY A 1 99 ? 2.344 -17.683 5.685 1.00 52.19 99 GLY A N 1
ATOM 712 C CA . GLY A 1 99 ? 2.013 -16.348 6.228 1.00 52.19 99 GLY A CA 1
ATOM 713 C C . GLY A 1 99 ? 2.495 -15.157 5.385 1.00 52.19 99 GLY A C 1
ATOM 714 O O . GLY A 1 99 ? 2.803 -14.085 5.913 1.00 52.19 99 GLY A O 1
ATOM 715 N N . GLY A 1 100 ? 2.601 -15.343 4.067 1.00 44.06 100 GLY A N 1
ATOM 716 C CA . GLY A 1 100 ? 3.250 -14.409 3.140 1.00 44.06 100 GLY A CA 1
ATOM 717 C C . GLY A 1 100 ? 2.652 -12.996 3.055 1.00 44.06 100 GLY A C 1
ATOM 718 O O . GLY A 1 100 ? 3.354 -12.085 2.612 1.00 44.06 100 GLY A O 1
ATOM 719 N N . GLY A 1 101 ? 1.401 -12.786 3.481 1.00 54.12 101 GLY A N 1
ATOM 720 C CA . GLY A 1 101 ? 0.763 -11.464 3.551 1.00 54.12 101 GLY A CA 1
ATOM 721 C C . GLY A 1 101 ? 0.910 -10.745 4.898 1.00 54.12 101 GLY A C 1
ATOM 722 O O . GLY A 1 101 ? 0.434 -9.618 5.041 1.00 54.12 101 GLY A O 1
ATOM 723 N N . GLY A 1 102 ? 1.580 -11.362 5.879 1.00 53.25 102 GLY A N 1
ATOM 724 C CA . GLY A 1 102 ? 1.626 -10.890 7.267 1.00 53.25 102 GLY A CA 1
ATOM 725 C C . GLY A 1 102 ? 0.549 -11.509 8.167 1.00 53.25 102 GLY A C 1
ATOM 726 O O . GLY A 1 102 ? 0.472 -11.167 9.348 1.00 53.25 102 GLY A O 1
ATOM 727 N N . GLU A 1 103 ? -0.276 -12.421 7.645 1.00 61.12 103 GLU A N 1
ATOM 728 C CA . GLU A 1 103 ? -1.180 -13.247 8.447 1.00 61.12 103 GLU A CA 1
ATOM 729 C C . GLU A 1 103 ? -0.444 -14.321 9.279 1.00 61.12 103 GLU A C 1
ATOM 731 O O . GLU A 1 103 ? 0.617 -14.809 8.881 1.00 61.12 103 GLU A O 1
ATOM 736 N N . PRO A 1 104 ? -0.998 -14.733 10.438 1.00 61.31 104 PRO A N 1
ATOM 737 C CA . PRO A 1 104 ? -0.463 -15.862 11.191 1.00 61.31 104 PRO A CA 1
ATOM 738 C C . PRO A 1 104 ? -0.603 -17.171 10.400 1.00 61.31 104 PRO A C 1
ATOM 740 O O . PRO A 1 104 ? -1.564 -17.349 9.649 1.00 61.31 104 PRO A O 1
ATOM 743 N N . ALA A 1 105 ? 0.328 -18.107 10.626 1.00 64.19 105 ALA A N 1
ATOM 744 C CA . ALA A 1 105 ? 0.347 -19.423 9.974 1.00 64.19 105 ALA A CA 1
ATOM 745 C C . ALA A 1 105 ? -0.976 -20.191 10.141 1.00 64.19 105 ALA A C 1
ATOM 747 O O . ALA A 1 105 ? -1.427 -20.868 9.221 1.00 64.19 105 ALA A O 1
ATOM 748 N N . GLU A 1 106 ? -1.626 -20.027 11.294 1.00 68.06 106 GLU A N 1
ATOM 749 C CA . GLU A 1 106 ? -2.966 -20.535 11.564 1.00 68.06 106 GLU A CA 1
ATOM 750 C C . GLU A 1 106 ? -3.814 -19.444 12.223 1.00 68.06 106 GLU A C 1
ATOM 752 O O . GLU A 1 106 ? -3.334 -18.664 13.052 1.00 68.06 106 GLU A O 1
ATOM 757 N N . ARG A 1 107 ? -5.097 -19.378 11.853 1.00 70.94 107 ARG A N 1
ATOM 758 C CA . ARG A 1 107 ? -6.047 -18.441 12.457 1.00 70.94 107 ARG A CA 1
ATOM 759 C C . ARG A 1 107 ? -6.660 -19.063 13.718 1.00 70.94 107 ARG A C 1
ATOM 761 O O . ARG A 1 107 ? -6.986 -20.251 13.695 1.00 70.94 107 ARG A O 1
ATOM 768 N N . PRO A 1 108 ? -6.890 -18.279 14.789 1.00 74.50 108 PRO A N 1
ATOM 769 C CA . PRO A 1 108 ? -7.659 -18.748 15.933 1.00 74.50 108 PRO A CA 1
ATOM 770 C C . PRO A 1 108 ? -9.038 -19.274 15.505 1.00 74.50 108 PRO A C 1
ATOM 772 O O . PRO A 1 108 ? -9.609 -18.765 14.531 1.00 74.50 108 PRO A O 1
ATOM 775 N N . PRO A 1 109 ? -9.601 -20.261 16.224 1.00 78.69 109 PRO A N 1
ATOM 776 C CA . PRO A 1 109 ? -10.929 -20.775 15.920 1.00 78.69 109 PRO A CA 1
ATOM 777 C C . PRO A 1 109 ? -11.974 -19.657 15.998 1.00 78.69 109 PRO A C 1
ATOM 779 O O . PRO A 1 109 ? -11.883 -18.751 16.830 1.00 78.69 109 PRO A O 1
ATOM 782 N N . VAL A 1 110 ? -12.982 -19.732 15.125 1.00 77.75 110 VAL A N 1
ATOM 783 C CA . VAL A 1 110 ? -14.099 -18.781 15.123 1.00 77.75 110 VAL A CA 1
ATOM 784 C C . VAL A 1 110 ? -14.797 -18.834 16.491 1.00 77.75 110 VAL A C 1
ATOM 786 O O . VAL A 1 110 ? -15.137 -19.931 16.942 1.00 77.75 110 VAL A O 1
ATOM 789 N N . PRO A 1 111 ? -15.022 -17.686 17.161 1.00 79.06 111 PRO A N 1
ATOM 790 C CA . PRO A 1 111 ? -15.712 -17.660 18.445 1.00 79.06 111 PRO A CA 1
ATOM 791 C C . PRO A 1 111 ? -17.115 -18.282 18.358 1.00 79.06 111 PRO A C 1
ATOM 793 O O . PRO A 1 111 ? -17.745 -18.183 17.303 1.00 79.06 111 PRO A O 1
ATOM 796 N N . PRO A 1 112 ? -17.665 -18.839 19.455 1.00 77.25 112 PRO A N 1
ATOM 797 C CA . PRO A 1 112 ? -18.988 -19.472 19.448 1.00 77.25 112 PRO A CA 1
ATOM 798 C C . PRO A 1 112 ? -20.125 -18.561 18.955 1.00 77.25 112 PRO A C 1
ATOM 800 O O . PRO A 1 112 ? -21.045 -19.034 18.298 1.00 77.25 112 PRO A O 1
ATOM 803 N N . GLY A 1 113 ? -20.045 -17.253 19.229 1.00 75.38 113 GLY A N 1
ATOM 804 C CA . GLY A 1 113 ? -21.008 -16.251 18.742 1.00 75.38 113 GLY A CA 1
ATOM 805 C C . GLY A 1 113 ? -20.786 -15.805 17.290 1.00 75.38 113 GLY A C 1
ATOM 806 O O . GLY A 1 113 ? -21.556 -15.008 16.762 1.00 75.38 113 GLY A O 1
ATOM 807 N N . GLY A 1 114 ? -19.740 -16.303 16.629 1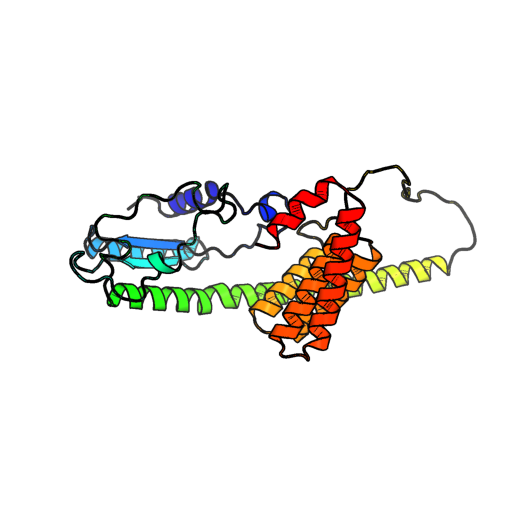.00 79.62 114 GLY A N 1
ATOM 808 C CA . GLY A 1 114 ? -19.267 -15.807 15.342 1.00 79.62 114 GLY A CA 1
ATOM 809 C C . GLY A 1 114 ? -18.405 -14.547 15.463 1.00 79.62 114 GLY A C 1
ATOM 810 O O . GLY A 1 114 ? -18.342 -13.882 16.498 1.00 79.62 114 GLY A O 1
ATOM 811 N N . LEU A 1 115 ? -17.705 -14.214 14.377 1.00 80.81 115 LEU A N 1
ATOM 812 C CA . LEU A 1 115 ? -16.929 -12.976 14.292 1.00 80.81 115 LEU A CA 1
ATOM 813 C C . LEU A 1 115 ? -17.867 -11.765 14.255 1.00 80.81 115 LEU A C 1
ATOM 815 O O . LEU A 1 115 ? -18.853 -11.766 13.519 1.00 80.81 115 LEU A O 1
ATOM 819 N N . GLY A 1 116 ? -17.537 -10.737 15.038 1.00 83.12 116 GLY A N 1
ATOM 820 C CA . GLY A 1 116 ? -18.301 -9.489 15.093 1.00 83.12 116 GLY A CA 1
ATOM 821 C C . GLY A 1 116 ? -19.602 -9.551 15.900 1.00 83.12 116 GLY A C 1
ATOM 822 O O . GLY A 1 116 ? -20.369 -8.600 15.849 1.00 83.12 116 GLY A O 1
ATOM 823 N N . ALA A 1 117 ? -19.859 -10.621 16.663 1.00 85.56 117 ALA A N 1
ATOM 824 C CA . ALA A 1 117 ? -21.099 -10.794 17.439 1.00 85.56 117 ALA A CA 1
ATOM 825 C C . ALA A 1 117 ? -21.406 -9.648 18.422 1.00 85.56 117 ALA A C 1
ATOM 827 O O . ALA A 1 117 ? -22.561 -9.401 18.758 1.00 85.56 117 ALA A O 1
ATOM 828 N N . TRP A 1 118 ? -20.364 -8.961 18.889 1.00 88.81 118 TRP A N 1
ATOM 829 C CA . TRP A 1 118 ? -20.462 -7.856 19.841 1.00 88.81 118 TRP A CA 1
ATOM 830 C C . TRP A 1 118 ? -20.447 -6.479 19.179 1.00 88.81 118 TRP A C 1
ATOM 832 O O . TRP A 1 118 ? -20.611 -5.486 19.877 1.00 88.81 118 TRP A O 1
ATOM 842 N N . LEU A 1 119 ? -20.273 -6.390 17.858 1.00 90.25 119 LEU A N 1
ATOM 843 C CA . LEU A 1 119 ? -20.286 -5.106 17.164 1.00 90.25 119 LEU A CA 1
ATOM 844 C C . LEU A 1 119 ? -21.712 -4.560 17.082 1.00 90.25 119 LEU A C 1
ATOM 846 O O . LEU A 1 119 ? -22.636 -5.270 16.685 1.00 90.25 119 LEU A O 1
ATOM 850 N N . SER A 1 120 ? -21.878 -3.290 17.434 1.00 91.69 120 SER A N 1
ATOM 851 C CA . SER A 1 120 ? -23.115 -2.539 17.214 1.00 91.69 120 SER A CA 1
ATOM 852 C C . SER A 1 120 ? -23.099 -1.798 15.868 1.00 91.69 120 SER A C 1
ATOM 854 O O . SER A 1 120 ? -22.059 -1.648 15.225 1.00 91.69 120 SER A O 1
ATOM 856 N N . GLU A 1 121 ? -24.249 -1.271 15.438 1.00 90.06 121 GLU A N 1
ATOM 857 C CA . GLU A 1 121 ? -24.315 -0.370 14.273 1.00 90.06 121 GLU A CA 1
ATOM 858 C C . GLU A 1 121 ? -23.477 0.904 14.470 1.00 90.06 121 GLU A C 1
ATOM 860 O O . GLU A 1 121 ? -22.904 1.432 13.511 1.00 90.06 121 GLU A O 1
ATOM 865 N N . ALA A 1 122 ? -23.360 1.375 15.716 1.00 91.50 122 ALA A N 1
ATOM 866 C CA . ALA A 1 122 ? -22.509 2.506 16.059 1.00 91.50 122 ALA A CA 1
ATOM 867 C C . ALA A 1 122 ? -21.022 2.154 15.894 1.00 91.50 122 ALA A C 1
ATOM 869 O O . ALA A 1 122 ? -20.280 2.957 15.330 1.00 91.50 122 ALA A O 1
ATOM 870 N N . ASP A 1 123 ? -20.600 0.946 16.291 1.00 92.06 123 ASP A N 1
ATOM 871 C CA . ASP A 1 123 ? -19.222 0.475 16.079 1.00 92.06 123 ASP A CA 1
ATOM 872 C C . ASP A 1 123 ? -18.895 0.391 14.583 1.00 92.06 123 ASP A C 1
ATOM 874 O O . ASP A 1 123 ? -17.836 0.838 14.143 1.00 92.06 123 ASP A O 1
ATOM 878 N N . MET A 1 124 ? -19.824 -0.141 13.781 1.00 90.19 124 MET A N 1
ATOM 879 C CA . MET A 1 124 ? -19.662 -0.255 12.327 1.00 90.19 124 MET A CA 1
ATOM 880 C C . MET A 1 124 ? -19.559 1.117 11.657 1.00 90.19 124 MET A C 1
ATOM 882 O O . MET A 1 124 ? -18.693 1.333 10.808 1.00 90.19 124 MET A O 1
ATOM 886 N N . SER A 1 125 ? -20.400 2.064 12.075 1.00 91.19 125 SER A N 1
ATOM 887 C CA . SER A 1 125 ? -20.343 3.451 11.603 1.00 91.19 125 SER A CA 1
ATOM 888 C C . SER A 1 125 ? -19.035 4.133 12.016 1.00 91.19 125 SER A C 1
ATOM 890 O O . SER A 1 125 ? -18.413 4.819 11.206 1.00 91.19 125 SER A O 1
ATOM 892 N N . GLY A 1 126 ? -18.582 3.902 13.252 1.00 92.38 126 GLY A N 1
ATOM 893 C CA . GLY A 1 126 ? -17.309 4.401 13.768 1.00 92.38 126 GLY A CA 1
ATOM 894 C C . GLY A 1 126 ? -16.112 3.858 12.991 1.00 92.38 126 GLY A C 1
ATOM 895 O O . GLY A 1 126 ? -15.233 4.627 12.608 1.00 92.38 126 GLY A O 1
ATOM 896 N N . LEU A 1 127 ? -16.102 2.560 12.676 1.00 91.75 127 LEU A N 1
ATOM 897 C CA . LEU A 1 127 ? -15.057 1.956 11.853 1.00 91.75 127 LEU A CA 1
ATOM 898 C C . LEU A 1 127 ? -15.066 2.498 10.420 1.00 91.75 127 LEU A C 1
ATOM 900 O O . LEU A 1 127 ? -14.004 2.797 9.877 1.00 91.75 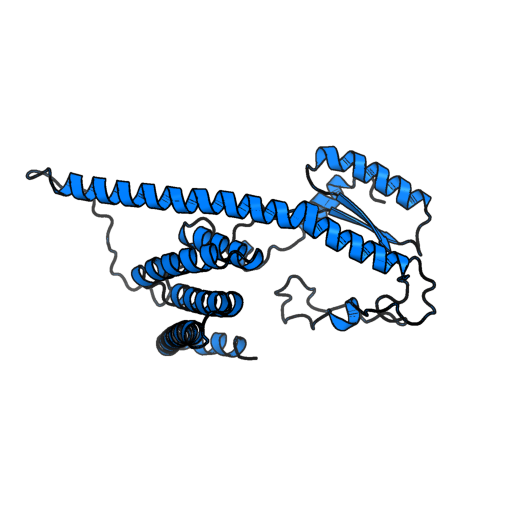127 LEU A O 1
ATOM 904 N N . ALA A 1 128 ? -16.240 2.641 9.802 1.00 91.06 128 ALA A N 1
ATOM 905 C CA . ALA A 1 128 ? -16.347 3.221 8.465 1.00 91.06 128 ALA A CA 1
ATOM 906 C C . ALA A 1 128 ? -15.816 4.666 8.444 1.00 91.06 128 ALA A C 1
ATOM 908 O O . ALA A 1 128 ? -15.037 5.027 7.559 1.00 91.06 128 ALA A O 1
ATOM 909 N N . GLY A 1 129 ? -16.175 5.463 9.456 1.00 93.69 129 GLY A N 1
ATOM 910 C CA . GLY A 1 129 ? -15.648 6.812 9.659 1.00 93.69 129 GLY A CA 1
ATOM 911 C C . GLY A 1 129 ? -14.130 6.827 9.845 1.00 93.69 129 GLY A C 1
ATOM 912 O O . GLY A 1 129 ? -13.448 7.606 9.183 1.00 93.69 129 GLY A O 1
ATOM 913 N N . PHE A 1 130 ? -13.595 5.917 10.664 1.00 93.19 130 PHE A N 1
ATOM 914 C CA . PHE A 1 130 ? -12.156 5.735 10.865 1.00 93.19 130 PHE A CA 1
ATOM 915 C C . PHE A 1 130 ? -11.428 5.434 9.550 1.00 93.19 130 PHE A C 1
ATOM 917 O O . PHE A 1 130 ? -10.471 6.123 9.211 1.00 93.19 130 PHE A O 1
ATOM 924 N N . VAL A 1 131 ? -11.889 4.445 8.774 1.00 92.62 131 VAL A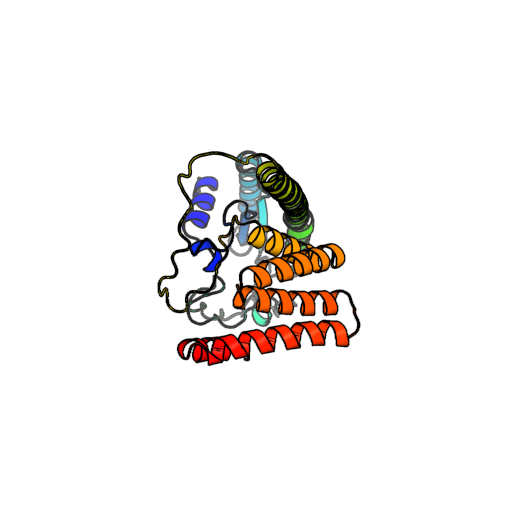 N 1
ATOM 925 C CA . VAL A 1 131 ? -11.252 4.069 7.498 1.00 92.62 131 VAL A CA 1
ATOM 926 C C . VAL A 1 131 ? -11.289 5.232 6.508 1.00 92.62 131 VAL A C 1
ATOM 928 O O . VAL A 1 131 ? -10.282 5.520 5.859 1.00 92.62 131 VAL A O 1
ATOM 931 N N . HIS A 1 132 ? -12.424 5.928 6.414 1.00 94.31 132 HIS A N 1
ATOM 932 C CA . HIS A 1 132 ? -12.555 7.109 5.567 1.00 94.31 132 HIS A CA 1
ATOM 933 C C . HIS A 1 132 ? -11.588 8.224 5.997 1.00 94.31 132 HIS A C 1
ATOM 935 O O . HIS A 1 132 ? -10.886 8.796 5.162 1.00 94.31 132 HIS A O 1
ATOM 941 N N . GLU A 1 133 ? -11.503 8.521 7.295 1.00 92.56 133 GLU A N 1
ATOM 942 C CA . GLU A 1 133 ? -10.602 9.547 7.816 1.00 92.56 133 GLU A CA 1
ATOM 943 C C . GLU A 1 133 ? -9.127 9.179 7.610 1.00 92.56 133 GLU A C 1
ATOM 945 O O . GLU A 1 133 ? -8.353 10.008 7.129 1.00 92.56 133 GLU A O 1
ATOM 950 N N . LEU A 1 134 ? -8.746 7.932 7.896 1.00 92.38 134 LEU A N 1
ATOM 951 C CA . LEU A 1 134 ? -7.409 7.398 7.646 1.00 92.38 134 LEU A CA 1
ATOM 952 C C . LEU A 1 134 ? -7.019 7.552 6.170 1.00 92.38 134 LEU A C 1
ATOM 954 O O . LEU A 1 134 ? -5.912 8.005 5.859 1.00 92.38 134 LEU A O 1
ATOM 958 N N . ALA A 1 135 ? -7.934 7.212 5.259 1.00 94.00 135 ALA A N 1
ATOM 959 C CA . ALA A 1 135 ? -7.714 7.335 3.826 1.00 94.00 135 ALA A CA 1
ATOM 960 C C . ALA A 1 135 ? -7.493 8.798 3.412 1.00 94.00 135 ALA A C 1
ATOM 962 O O . ALA A 1 135 ? -6.471 9.121 2.804 1.00 94.00 135 ALA A O 1
ATOM 963 N N . VAL A 1 136 ? -8.414 9.690 3.787 1.00 94.12 136 VAL A N 1
ATOM 964 C CA . VAL A 1 136 ? -8.424 11.093 3.344 1.00 94.12 136 VAL A CA 1
ATOM 965 C C . 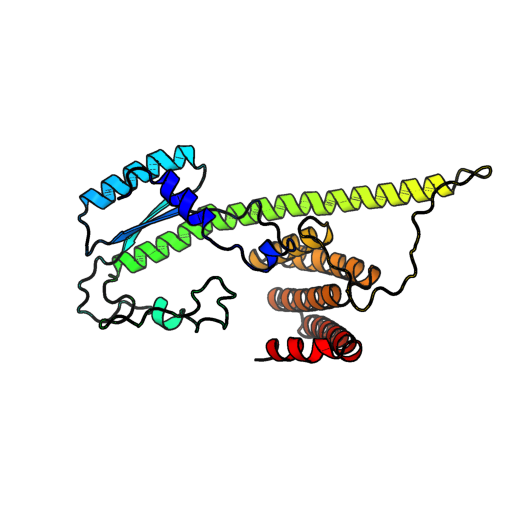VAL A 1 136 ? -7.334 11.932 4.011 1.00 94.12 136 VAL A C 1
ATOM 967 O O . VAL A 1 136 ? -6.747 12.798 3.365 1.00 94.12 136 VAL A O 1
ATOM 970 N N . ARG A 1 137 ? -7.043 11.702 5.295 1.00 90.75 137 ARG A N 1
ATOM 971 C CA . ARG A 1 137 ? -6.137 12.561 6.078 1.00 90.75 137 ARG A CA 1
ATOM 972 C C . ARG A 1 137 ? -4.712 12.040 6.175 1.00 90.75 137 ARG A C 1
ATOM 974 O O . ARG A 1 137 ? -3.813 12.838 6.433 1.00 90.75 137 ARG A O 1
ATOM 981 N N . SER A 1 138 ? -4.493 10.738 5.998 1.00 91.00 138 SER A N 1
ATOM 982 C CA . SER A 1 138 ? -3.166 10.137 6.171 1.00 91.00 138 SER A CA 1
ATOM 983 C C . SER A 1 138 ? -2.668 9.463 4.896 1.00 91.00 138 SER A C 1
ATOM 985 O O . SER A 1 138 ? -1.605 9.833 4.401 1.00 91.00 138 SER A O 1
ATOM 987 N N . ILE A 1 139 ? -3.422 8.507 4.344 1.00 93.00 139 ILE A N 1
ATOM 988 C CA . ILE A 1 139 ? -2.953 7.678 3.223 1.00 93.00 139 ILE A CA 1
ATOM 989 C C . ILE A 1 139 ? -2.811 8.509 1.945 1.00 93.00 139 ILE A C 1
ATOM 991 O O . ILE A 1 139 ? -1.712 8.579 1.397 1.00 93.00 139 ILE A O 1
ATOM 995 N N . LEU A 1 140 ? -3.880 9.175 1.495 1.00 94.19 140 LEU A N 1
ATOM 996 C CA . LEU A 1 140 ? -3.862 9.945 0.246 1.00 94.19 140 LEU A CA 1
ATOM 997 C C . LEU A 1 140 ? -2.812 11.072 0.269 1.00 94.19 140 LEU A C 1
ATOM 999 O O . LEU A 1 140 ? -1.974 11.100 -0.635 1.00 94.19 140 LEU A O 1
ATOM 1003 N N . PRO A 1 141 ? -2.729 11.934 1.308 1.00 93.25 141 PRO A N 1
ATOM 1004 C CA . PRO A 1 141 ? -1.702 12.977 1.355 1.00 93.25 141 PRO A CA 1
ATOM 1005 C C . PRO A 1 141 ? -0.274 12.419 1.332 1.00 93.25 141 PRO A C 1
ATOM 1007 O O . PRO A 1 141 ? 0.611 12.991 0.689 1.00 93.25 141 PRO A O 1
ATOM 1010 N N . HIS A 1 142 ? -0.038 11.289 2.007 1.00 92.56 142 HIS A N 1
ATOM 1011 C CA . HIS A 1 142 ? 1.261 10.625 1.997 1.00 92.56 142 HIS A CA 1
ATOM 1012 C C . HIS A 1 142 ? 1.605 10.064 0.611 1.00 92.56 142 HIS A C 1
ATOM 1014 O O . HIS A 1 142 ? 2.715 10.283 0.121 1.00 92.56 142 HIS A O 1
ATOM 1020 N N . MET A 1 143 ? 0.654 9.397 -0.050 1.00 94.12 143 MET A N 1
ATOM 1021 C CA . MET A 1 143 ? 0.825 8.891 -1.415 1.00 94.12 143 MET A CA 1
ATOM 1022 C C . MET A 1 143 ? 1.145 10.019 -2.396 1.00 94.12 143 MET A C 1
ATOM 1024 O O . MET A 1 143 ? 2.095 9.905 -3.169 1.00 94.12 143 MET A O 1
ATOM 1028 N N . GLU A 1 144 ? 0.414 11.134 -2.340 1.00 94.62 144 GLU A N 1
ATOM 1029 C CA . GLU A 1 144 ? 0.665 12.276 -3.218 1.00 94.62 144 GLU A CA 1
ATOM 1030 C C . GLU A 1 144 ? 2.032 12.924 -2.962 1.00 94.62 144 GLU A C 1
ATOM 1032 O O . GLU A 1 144 ? 2.746 13.282 -3.902 1.00 94.62 144 GLU A O 1
ATOM 1037 N N . MET A 1 145 ? 2.420 13.095 -1.692 1.00 93.94 145 MET A N 1
ATOM 1038 C CA . MET A 1 145 ? 3.746 13.600 -1.324 1.00 93.94 145 MET A CA 1
ATOM 1039 C C . MET A 1 145 ? 4.838 12.705 -1.917 1.00 93.94 145 MET A C 1
ATOM 1041 O O . MET A 1 145 ? 5.778 13.197 -2.549 1.00 93.94 145 MET A O 1
ATOM 1045 N N . ARG A 1 146 ? 4.692 11.389 -1.743 1.00 92.94 146 ARG A N 1
ATOM 1046 C CA . ARG A 1 146 ? 5.647 10.398 -2.227 1.00 92.94 146 ARG A CA 1
ATOM 1047 C C . ARG A 1 146 ? 5.720 10.383 -3.754 1.00 92.94 146 ARG A C 1
ATOM 1049 O O . ARG A 1 146 ? 6.824 10.385 -4.297 1.00 92.94 146 ARG A O 1
ATOM 1056 N N . LEU A 1 147 ? 4.579 10.460 -4.441 1.00 94.38 147 LEU A N 1
ATOM 1057 C CA . LEU A 1 147 ? 4.499 10.569 -5.899 1.00 94.38 147 LEU A CA 1
ATOM 1058 C C . LEU A 1 147 ? 5.255 11.805 -6.403 1.00 94.38 147 LEU A C 1
ATOM 1060 O O . LEU A 1 147 ? 6.099 11.689 -7.293 1.00 94.38 147 LEU A O 1
ATOM 1064 N N . ARG A 1 148 ? 5.019 12.983 -5.807 1.00 94.44 148 ARG A N 1
ATOM 1065 C CA . ARG A 1 148 ? 5.716 14.228 -6.185 1.00 94.44 148 ARG A CA 1
ATOM 1066 C C . ARG A 1 148 ? 7.230 14.105 -5.993 1.00 94.44 148 ARG A C 1
ATOM 1068 O O . ARG A 1 148 ? 7.988 14.484 -6.886 1.00 94.44 148 ARG A O 1
ATOM 1075 N N . ALA A 1 149 ? 7.672 13.546 -4.865 1.00 93.25 149 ALA A N 1
ATOM 1076 C CA . ALA A 1 149 ? 9.091 13.347 -4.574 1.00 93.25 149 ALA A CA 1
ATOM 1077 C C . ALA A 1 149 ? 9.764 12.404 -5.586 1.00 93.25 149 ALA A C 1
ATOM 1079 O O . ALA A 1 149 ? 10.812 12.743 -6.143 1.00 93.25 149 ALA A O 1
ATOM 1080 N N . LEU A 1 150 ? 9.139 11.260 -5.882 1.00 92.75 150 LEU A N 1
ATOM 1081 C CA . LEU A 1 150 ? 9.641 10.310 -6.876 1.00 92.75 150 LEU A CA 1
ATOM 1082 C C . LEU A 1 150 ? 9.691 10.932 -8.275 1.00 92.75 150 LEU A C 1
ATOM 1084 O O . LEU A 1 150 ? 10.690 10.778 -8.975 1.00 92.75 150 LEU A O 1
ATOM 1088 N N . ASN A 1 151 ? 8.673 11.698 -8.671 1.00 93.12 151 ASN A N 1
ATOM 1089 C CA . ASN A 1 151 ? 8.649 12.357 -9.978 1.00 93.12 151 ASN A CA 1
ATOM 1090 C C . ASN A 1 151 ? 9.815 13.350 -10.153 1.00 93.12 151 ASN A C 1
ATOM 1092 O O . ASN A 1 151 ? 10.470 13.384 -11.203 1.00 93.12 151 ASN A O 1
ATOM 1096 N N . VAL A 1 152 ? 10.138 14.118 -9.104 1.00 92.62 152 VAL A N 1
ATOM 1097 C CA . VAL A 1 152 ? 11.314 15.004 -9.091 1.00 92.62 152 VAL A CA 1
ATOM 1098 C C . VAL A 1 152 ? 12.606 14.199 -9.243 1.00 92.62 152 VAL A C 1
ATOM 1100 O O . VAL A 1 152 ? 13.435 14.543 -10.088 1.00 92.62 152 VAL A O 1
ATOM 1103 N N . GLN A 1 153 ? 12.769 13.112 -8.483 1.00 89.69 153 GLN A N 1
ATOM 1104 C CA . GLN A 1 153 ? 13.963 12.262 -8.543 1.00 89.69 153 GLN A CA 1
ATOM 1105 C C . GLN A 1 153 ? 14.149 11.613 -9.921 1.00 89.69 153 GLN A C 1
ATOM 1107 O O . GLN A 1 153 ? 15.233 11.692 -10.502 1.00 89.69 153 GLN A O 1
ATOM 1112 N N . VAL A 1 154 ? 13.093 11.022 -10.485 1.00 89.38 154 VAL A N 1
ATOM 1113 C CA . VAL A 1 154 ? 13.117 10.405 -11.821 1.00 89.38 154 VAL A CA 1
ATOM 1114 C C . VAL A 1 154 ? 13.470 11.448 -12.884 1.00 89.38 154 VAL A C 1
ATOM 1116 O O . VAL A 1 154 ? 14.349 11.225 -13.719 1.00 89.38 154 VAL A O 1
ATOM 1119 N N . THR A 1 155 ? 12.865 12.635 -12.827 1.00 86.69 155 THR A N 1
ATOM 1120 C CA . THR A 1 155 ? 13.146 13.715 -13.785 1.00 86.69 155 THR A CA 1
ATOM 1121 C C . THR A 1 155 ? 14.585 14.234 -13.674 1.00 86.69 155 THR A C 1
ATOM 1123 O O . THR A 1 155 ? 15.244 14.461 -14.696 1.00 86.69 155 THR A O 1
ATOM 1126 N N . ALA A 1 156 ? 15.092 14.417 -12.452 1.00 83.94 156 ALA A N 1
ATOM 1127 C CA . ALA A 1 156 ? 16.451 14.890 -12.196 1.00 83.94 156 ALA A CA 1
ATOM 1128 C C . ALA A 1 156 ? 17.506 13.900 -12.707 1.00 83.94 156 ALA A C 1
ATOM 1130 O O . ALA A 1 156 ? 18.416 14.303 -13.437 1.00 83.94 156 ALA A O 1
ATOM 1131 N N . ASN A 1 157 ? 17.337 12.606 -12.417 1.00 78.31 157 ASN A N 1
ATOM 1132 C CA . ASN A 1 157 ? 18.247 11.556 -12.878 1.00 78.31 157 ASN A CA 1
ATOM 1133 C C . ASN A 1 157 ? 18.333 11.502 -14.409 1.00 78.31 157 ASN A C 1
ATOM 1135 O O . ASN A 1 157 ? 19.423 11.384 -14.966 1.00 78.31 157 ASN A O 1
ATOM 1139 N N . ARG A 1 158 ? 17.220 11.717 -15.121 1.00 72.06 158 ARG A N 1
ATOM 1140 C CA . ARG A 1 158 ? 17.225 11.766 -16.594 1.00 72.06 158 ARG A CA 1
ATOM 1141 C C . ARG A 1 158 ? 17.948 12.983 -17.162 1.00 72.06 158 ARG A C 1
ATOM 1143 O O . ARG A 1 158 ? 18.635 12.865 -18.179 1.00 72.06 158 ARG A O 1
ATOM 1150 N N . LYS A 1 159 ? 17.797 14.159 -16.543 1.00 66.56 159 LYS A N 1
ATOM 1151 C CA . LYS A 1 159 ? 18.556 15.360 -16.936 1.00 66.56 159 LYS A CA 1
ATOM 1152 C C . LYS A 1 159 ? 20.051 15.154 -16.674 1.00 66.56 159 LYS A C 1
ATOM 1154 O O . LYS A 1 159 ? 20.861 15.465 -17.544 1.00 66.56 159 LYS A O 1
ATOM 1159 N N . GLY A 1 160 ? 20.398 14.561 -15.531 1.00 59.75 160 GLY A N 1
ATOM 1160 C CA . GLY A 1 160 ? 21.768 14.205 -15.162 1.00 59.75 160 GLY A CA 1
ATOM 1161 C C . GLY A 1 160 ? 22.410 13.230 -16.147 1.00 59.75 160 GLY A C 1
ATOM 1162 O O . GLY A 1 160 ? 23.493 13.509 -16.653 1.00 59.75 160 GLY A O 1
ATOM 1163 N N . LEU A 1 161 ? 21.713 12.151 -16.511 1.00 59.19 161 LEU A N 1
ATOM 1164 C CA . LEU A 1 161 ? 22.236 11.131 -17.421 1.00 59.19 161 LEU A CA 1
ATOM 1165 C C . LEU A 1 161 ? 22.407 11.658 -18.852 1.00 59.19 161 LEU A C 1
ATOM 1167 O O . LEU A 1 161 ? 23.429 11.408 -19.481 1.00 59.19 161 LEU A O 1
ATOM 1171 N N . LYS A 1 162 ? 21.469 12.476 -19.357 1.00 58.97 162 LYS A N 1
ATOM 1172 C CA . LYS A 1 162 ? 21.629 13.164 -20.654 1.00 58.97 162 LYS A CA 1
ATOM 1173 C C . LYS A 1 162 ? 22.818 14.126 -20.653 1.00 58.97 162 LYS A C 1
ATOM 1175 O O . LYS A 1 162 ? 23.509 14.238 -21.664 1.00 58.97 162 LYS A O 1
ATOM 1180 N N . ASN A 1 163 ? 23.065 14.804 -19.536 1.00 56.75 163 ASN A N 1
ATOM 1181 C CA . ASN A 1 163 ? 24.204 15.707 -19.391 1.00 56.75 163 ASN A CA 1
ATOM 1182 C C . ASN A 1 163 ? 25.531 14.945 -19.256 1.00 56.75 163 ASN A C 1
ATOM 1184 O O . ASN A 1 163 ? 26.524 15.389 -19.824 1.00 56.75 163 ASN A O 1
ATOM 1188 N N . GLN A 1 164 ? 25.542 13.782 -18.597 1.00 59.47 164 GLN A N 1
ATOM 1189 C CA . GLN A 1 164 ? 26.702 12.885 -18.536 1.00 59.47 164 GLN A CA 1
ATOM 1190 C C . GLN A 1 164 ? 27.004 12.228 -19.886 1.00 59.47 164 GLN A C 1
ATOM 1192 O O . GLN A 1 164 ? 28.158 12.143 -20.290 1.00 59.47 164 GLN A O 1
ATOM 1197 N N . LEU A 1 165 ? 25.982 11.812 -20.635 1.00 61.00 165 LEU A N 1
ATOM 1198 C CA . LEU A 1 165 ? 26.179 11.251 -21.969 1.00 61.00 165 LEU A CA 1
ATOM 1199 C C . LEU A 1 165 ? 26.704 12.317 -22.932 1.00 61.00 165 LEU A C 1
ATOM 1201 O O . LEU A 1 165 ? 27.630 12.055 -23.692 1.00 61.00 165 LEU A O 1
ATOM 1205 N N . LYS A 1 166 ? 26.177 13.548 -22.852 1.00 57.53 166 LYS A N 1
ATOM 1206 C CA . LYS A 1 166 ? 26.745 14.692 -23.570 1.00 57.53 166 LYS A CA 1
ATOM 1207 C C . LYS A 1 166 ? 28.191 14.924 -23.148 1.00 57.53 166 LYS A C 1
ATOM 1209 O O . LYS A 1 166 ? 29.039 14.966 -24.024 1.00 57.53 166 LYS A O 1
ATOM 1214 N N . SER A 1 167 ? 28.510 15.039 -21.859 1.00 57.53 167 SER A N 1
ATOM 1215 C CA . SER A 1 167 ? 29.890 15.304 -21.432 1.00 57.53 167 SER A CA 1
ATOM 1216 C C . SER A 1 167 ? 30.863 14.199 -21.860 1.00 57.53 167 SER A C 1
ATOM 1218 O O . SER A 1 167 ? 31.973 14.516 -22.268 1.00 57.53 167 SER A O 1
ATOM 1220 N N . LEU A 1 168 ? 30.444 12.930 -21.874 1.00 56.28 168 LEU A N 1
ATOM 1221 C CA . LEU A 1 168 ? 31.235 11.811 -22.400 1.00 56.28 168 LEU A CA 1
ATOM 1222 C C . LEU A 1 168 ? 31.396 11.861 -23.927 1.00 56.28 168 LEU A C 1
ATOM 1224 O O . LEU A 1 168 ? 32.489 11.612 -24.431 1.00 56.28 168 LEU A O 1
ATOM 1228 N N . LEU A 1 169 ? 30.346 12.226 -24.667 1.00 59.28 169 LEU A N 1
ATOM 1229 C CA . LEU A 1 169 ? 30.408 12.421 -26.121 1.00 59.28 169 LEU A CA 1
ATOM 1230 C C . LEU A 1 169 ? 31.277 13.634 -26.499 1.00 59.28 169 LEU A C 1
ATOM 1232 O O . LEU A 1 169 ? 32.040 13.558 -27.456 1.00 59.28 169 LEU A O 1
ATOM 1236 N N . TRP A 1 170 ? 31.233 14.714 -25.714 1.00 55.62 170 TRP A N 1
ATOM 1237 C CA . TRP A 1 170 ? 32.083 15.898 -25.877 1.00 55.62 170 TRP A CA 1
ATOM 1238 C C . TRP A 1 170 ? 33.540 15.626 -25.476 1.00 55.62 170 TRP A C 1
ATOM 1240 O O . TRP A 1 170 ? 34.452 16.116 -26.132 1.00 55.62 170 TRP A O 1
ATOM 1250 N N . ARG A 1 171 ? 33.784 14.782 -24.465 1.00 53.00 171 ARG A N 1
ATOM 1251 C CA . ARG A 1 171 ? 35.137 14.357 -24.066 1.00 53.00 171 ARG A CA 1
ATOM 1252 C C . ARG A 1 171 ? 35.763 13.367 -25.054 1.00 53.00 171 ARG A C 1
ATOM 1254 O O . ARG A 1 171 ? 36.980 13.297 -25.143 1.00 53.00 171 ARG A O 1
ATOM 1261 N N . LYS A 1 172 ? 34.948 12.644 -25.831 1.00 47.62 172 LYS A N 1
ATOM 1262 C CA . LYS A 1 172 ? 35.406 11.778 -26.932 1.00 47.62 172 LYS A CA 1
ATOM 1263 C C . LYS A 1 172 ? 35.698 12.549 -28.233 1.00 47.62 172 LYS A C 1
ATOM 1265 O O . LYS A 1 172 ? 36.356 12.007 -29.110 1.00 47.62 172 LYS A O 1
ATOM 1270 N N . GLY A 1 173 ? 35.240 13.800 -28.355 1.00 45.88 173 GLY A N 1
ATOM 1271 C CA . GLY A 1 173 ? 35.533 14.684 -29.493 1.00 45.88 173 GLY A CA 1
ATOM 1272 C C . GLY A 1 173 ? 36.786 15.554 -29.330 1.00 45.88 173 GLY A C 1
ATOM 1273 O O . GLY A 1 173 ? 37.149 16.266 -30.260 1.00 45.88 173 GLY A O 1
ATOM 1274 N N . ALA A 1 174 ? 37.440 15.514 -28.167 1.00 46.62 174 ALA A N 1
ATOM 1275 C CA . ALA A 1 174 ? 38.629 16.305 -27.869 1.00 46.62 174 ALA A CA 1
ATOM 1276 C C . ALA A 1 174 ? 39.623 15.473 -27.051 1.00 46.62 174 ALA A C 1
ATOM 1278 O O . ALA A 1 174 ? 39.697 15.637 -25.839 1.00 46.62 174 ALA A O 1
ATOM 1279 N N . LEU A 1 175 ? 40.325 14.544 -27.705 1.00 39.50 175 LEU A N 1
ATOM 1280 C CA . LEU A 1 175 ? 41.738 14.228 -27.458 1.00 39.50 175 LEU A CA 1
ATOM 1281 C C . LEU A 1 175 ? 42.176 13.123 -28.434 1.00 39.50 175 LEU A C 1
ATOM 1283 O O . LEU A 1 175 ? 41.974 11.934 -28.189 1.00 39.50 175 LEU A O 1
ATOM 1287 N N . ASP A 1 176 ? 42.811 13.539 -29.526 1.00 44.31 176 ASP A N 1
ATOM 1288 C CA . ASP A 1 176 ? 43.967 12.804 -30.024 1.00 44.31 176 ASP A CA 1
ATOM 1289 C C . ASP A 1 176 ? 45.123 13.035 -29.031 1.00 44.31 176 ASP A C 1
ATOM 1291 O O . ASP A 1 176 ? 45.308 14.148 -28.537 1.00 44.31 176 ASP A O 1
ATOM 1295 N N . SER A 1 177 ? 45.899 11.979 -28.779 1.00 36.38 177 SER A N 1
ATOM 1296 C CA . SER A 1 177 ? 47.089 11.874 -27.913 1.00 36.38 177 SER A CA 1
ATOM 1297 C C . SER A 1 177 ? 46.912 11.553 -26.415 1.00 36.38 177 SER A C 1
ATOM 1299 O O . SER A 1 177 ? 46.543 12.381 -25.590 1.00 36.38 177 SER A O 1
ATOM 1301 N N . ALA A 1 178 ? 47.415 10.348 -26.109 1.00 36.22 178 ALA A N 1
ATOM 1302 C CA . ALA A 1 178 ? 48.161 9.920 -24.920 1.00 36.22 178 ALA A CA 1
ATOM 1303 C C . ALA A 1 178 ? 47.433 9.282 -23.711 1.00 36.22 178 ALA A C 1
ATOM 1305 O O . ALA A 1 178 ? 46.745 9.916 -22.920 1.00 36.22 178 ALA A O 1
ATOM 1306 N N . SER A 1 179 ? 47.793 8.002 -23.527 1.00 33.75 179 SER A N 1
ATOM 1307 C CA . SER A 1 179 ? 47.868 7.200 -22.293 1.00 33.75 179 SER A CA 1
ATOM 1308 C C . SER A 1 179 ? 46.581 6.887 -21.517 1.00 33.75 179 SER A C 1
ATOM 1310 O O . SER A 1 179 ? 46.118 7.635 -20.662 1.00 33.75 179 SER A O 1
ATOM 1312 N N . THR A 1 180 ? 46.107 5.664 -21.754 1.00 44.56 180 THR A N 1
ATOM 1313 C CA . THR A 1 180 ? 45.272 4.814 -20.893 1.00 44.56 180 THR A CA 1
ATOM 1314 C C . THR A 1 180 ? 45.784 4.799 -19.446 1.00 44.56 180 THR A C 1
ATOM 1316 O O . THR A 1 180 ? 46.985 4.638 -19.226 1.00 44.56 180 THR A O 1
ATOM 1319 N N . PRO A 1 181 ? 44.889 4.893 -18.448 1.00 41.44 181 PRO A N 1
ATOM 1320 C CA . PRO A 1 181 ? 44.564 3.680 -17.690 1.00 41.44 181 PRO A CA 1
ATOM 1321 C C . PRO A 1 181 ? 43.073 3.552 -17.320 1.00 41.44 181 PRO A C 1
ATOM 1323 O O . PRO A 1 181 ? 42.395 4.532 -17.028 1.00 41.44 181 PRO A O 1
ATOM 1326 N N . GLY A 1 182 ? 42.595 2.303 -17.251 1.00 29.58 182 GLY A N 1
ATOM 1327 C CA . GLY A 1 182 ? 41.446 1.931 -16.417 1.00 29.58 182 GLY A CA 1
ATOM 1328 C C . GLY A 1 182 ? 40.081 1.846 -17.103 1.00 29.58 182 GLY A C 1
ATOM 1329 O O . GLY A 1 182 ? 39.139 2.519 -16.698 1.00 29.58 182 GLY A O 1
ATOM 1330 N N . THR A 1 183 ? 39.926 0.959 -18.084 1.00 38.19 183 THR A N 1
ATOM 1331 C CA . THR A 1 183 ? 38.619 0.340 -18.360 1.00 38.19 183 THR A CA 1
ATOM 1332 C C . THR A 1 183 ? 38.172 -0.459 -17.129 1.00 38.19 183 THR A C 1
ATOM 1334 O O . THR A 1 183 ? 38.920 -1.354 -16.727 1.00 38.19 183 THR A O 1
ATOM 1337 N N . PRO A 1 184 ? 36.982 -0.238 -16.537 1.00 35.81 184 PRO A N 1
ATOM 1338 C CA . PRO A 1 184 ? 36.392 -1.276 -15.711 1.00 35.81 184 PRO A CA 1
ATOM 1339 C C . PRO A 1 184 ? 36.035 -2.438 -16.643 1.00 35.81 184 PRO A C 1
ATOM 1341 O O . PRO A 1 184 ? 35.320 -2.267 -17.632 1.00 35.81 184 PRO A O 1
ATOM 1344 N N . SER A 1 185 ? 36.624 -3.598 -16.359 1.00 30.72 185 SER A N 1
ATOM 1345 C CA . SER A 1 185 ? 36.394 -4.856 -17.059 1.00 30.72 185 SER A CA 1
ATOM 1346 C C . SER A 1 185 ? 34.910 -5.097 -17.311 1.00 30.72 185 SER A C 1
ATOM 1348 O O . SER A 1 185 ? 34.134 -5.293 -16.379 1.00 30.72 185 SER A O 1
ATOM 1350 N N . ALA A 1 186 ? 34.550 -5.222 -18.586 1.00 42.34 186 ALA A N 1
ATOM 1351 C CA . ALA A 1 186 ? 33.520 -6.165 -18.977 1.00 42.34 186 ALA A CA 1
ATOM 1352 C C . ALA A 1 186 ? 34.078 -7.568 -18.693 1.00 42.34 186 ALA A C 1
ATOM 1354 O O . ALA A 1 186 ? 34.752 -8.165 -19.532 1.00 42.34 186 ALA A O 1
ATOM 1355 N N . SER A 1 187 ? 33.854 -8.081 -17.482 1.00 31.42 187 SER A N 1
ATOM 1356 C CA . SER A 1 187 ? 34.076 -9.491 -17.179 1.00 31.42 187 SER A CA 1
ATOM 1357 C C . SER A 1 187 ? 33.000 -10.311 -17.884 1.00 31.42 187 SER A C 1
ATOM 1359 O O . SER A 1 187 ? 31.964 -10.650 -17.316 1.00 31.42 187 SER A O 1
ATOM 1361 N N . GLY A 1 188 ? 33.272 -10.633 -19.150 1.00 40.62 188 GLY A N 1
ATOM 1362 C CA . GLY A 1 188 ? 32.774 -11.847 -19.776 1.00 40.62 188 GLY A CA 1
ATOM 1363 C C . GLY A 1 188 ? 33.304 -13.036 -18.980 1.00 40.62 188 GLY A C 1
ATOM 1364 O O . GLY A 1 188 ? 34.437 -13.465 -19.162 1.00 40.62 188 GLY A O 1
ATOM 1365 N N . GLY A 1 189 ? 32.493 -13.515 -18.047 1.00 25.16 189 GLY A N 1
ATOM 1366 C CA . GLY A 1 189 ? 32.770 -14.670 -17.209 1.00 25.16 189 GLY A CA 1
ATOM 1367 C C . GLY A 1 189 ? 31.444 -15.273 -16.780 1.00 25.16 189 GLY A C 1
ATOM 1368 O O . GLY A 1 189 ? 30.538 -14.554 -16.371 1.00 25.16 189 GLY A O 1
ATOM 1369 N N . ALA A 1 190 ? 31.313 -16.583 -16.953 1.00 37.09 190 ALA A N 1
ATOM 1370 C CA . ALA A 1 190 ? 30.109 -17.363 -16.719 1.00 37.09 190 ALA A CA 1
ATOM 1371 C C . ALA A 1 190 ? 29.519 -17.151 -15.308 1.00 37.09 190 ALA A C 1
ATOM 1373 O O . ALA A 1 190 ? 29.899 -17.825 -14.356 1.00 37.09 190 ALA A O 1
ATOM 1374 N N . ALA A 1 191 ? 28.550 -16.243 -15.189 1.00 32.38 191 ALA A N 1
ATOM 1375 C CA . ALA A 1 191 ? 27.640 -16.149 -14.056 1.00 32.38 191 ALA A CA 1
ATOM 1376 C C . ALA A 1 191 ? 26.296 -16.728 -14.508 1.00 32.38 191 ALA A C 1
ATOM 1378 O O . ALA A 1 191 ? 25.570 -16.128 -15.301 1.00 32.38 191 ALA A O 1
ATOM 1379 N N . GLY A 1 192 ? 26.008 -17.957 -14.086 1.00 34.06 192 GLY A N 1
ATOM 1380 C CA . GLY A 1 192 ? 24.783 -18.652 -14.456 1.00 34.06 192 GLY A CA 1
ATOM 1381 C C . GLY A 1 192 ? 23.538 -17.864 -14.053 1.00 34.06 192 GLY A C 1
ATOM 1382 O O . GLY A 1 192 ? 23.440 -17.438 -12.912 1.00 34.06 192 GLY A O 1
ATOM 1383 N N . ALA A 1 193 ? 22.601 -17.707 -14.993 1.00 43.31 193 ALA A N 1
ATOM 1384 C CA . ALA A 1 193 ? 21.151 -17.532 -14.814 1.00 43.31 193 ALA A CA 1
ATOM 1385 C C . ALA A 1 193 ? 20.614 -16.543 -13.746 1.00 43.31 193 ALA A C 1
ATOM 1387 O O . ALA A 1 193 ? 19.409 -16.545 -13.485 1.00 43.31 193 ALA A O 1
ATOM 1388 N N . ALA A 1 194 ? 21.440 -15.688 -13.147 1.00 50.38 194 ALA A N 1
ATOM 1389 C CA . ALA A 1 194 ? 21.013 -14.626 -12.251 1.00 50.38 194 ALA A CA 1
ATOM 1390 C C . ALA A 1 194 ? 20.690 -13.399 -13.109 1.00 50.38 194 ALA A C 1
ATOM 1392 O O . ALA A 1 194 ? 21.582 -12.706 -13.592 1.00 50.38 194 ALA A O 1
ATOM 1393 N N . GLY A 1 195 ? 19.402 -13.192 -13.388 1.00 61.41 195 GLY A N 1
ATOM 1394 C CA . GLY A 1 195 ? 18.939 -12.030 -14.145 1.00 61.41 195 GLY A CA 1
ATOM 1395 C C . GLY A 1 195 ? 19.295 -10.714 -13.447 1.00 61.41 195 GLY A C 1
ATOM 1396 O O . GLY A 1 195 ? 19.425 -10.671 -12.225 1.00 61.41 195 GLY A O 1
ATOM 1397 N N . VAL A 1 196 ? 19.424 -9.640 -14.231 1.00 73.69 196 VAL A N 1
ATOM 1398 C CA . VAL A 1 196 ? 19.587 -8.271 -13.716 1.00 73.69 196 VAL A CA 1
ATOM 1399 C C . VAL A 1 196 ? 18.453 -7.974 -12.730 1.00 73.69 196 VAL A C 1
ATOM 1401 O O . VAL A 1 196 ? 17.276 -8.143 -13.062 1.00 73.69 196 VAL A O 1
ATOM 1404 N N . SER A 1 197 ? 18.816 -7.581 -11.509 1.00 75.50 197 SER A N 1
ATOM 1405 C CA . SER A 1 197 ? 17.882 -7.208 -10.445 1.00 75.50 197 SER A CA 1
ATOM 1406 C C . SER A 1 197 ? 18.143 -5.770 -10.018 1.00 75.50 197 SER A C 1
ATOM 1408 O O . SER A 1 197 ? 19.291 -5.332 -9.951 1.00 75.50 197 SER A O 1
ATOM 1410 N N . TYR A 1 198 ? 17.066 -5.034 -9.763 1.00 82.31 198 TYR A N 1
ATOM 1411 C CA . TYR A 1 198 ? 17.117 -3.629 -9.383 1.00 82.31 198 TYR A CA 1
ATOM 1412 C C . TYR A 1 198 ? 16.966 -3.513 -7.867 1.00 82.31 198 TYR A C 1
ATOM 1414 O O . TYR A 1 198 ? 16.001 -4.021 -7.295 1.00 82.31 198 TYR A O 1
ATOM 1422 N N . ALA A 1 199 ? 17.922 -2.855 -7.212 1.00 83.19 199 ALA A N 1
ATOM 1423 C CA . ALA A 1 199 ? 17.835 -2.562 -5.784 1.00 83.19 199 ALA A CA 1
ATOM 1424 C C . ALA A 1 199 ? 16.725 -1.534 -5.505 1.00 83.19 199 ALA A C 1
ATOM 1426 O O . ALA A 1 199 ? 16.430 -0.694 -6.361 1.00 83.19 199 ALA A O 1
ATOM 1427 N N . GLY A 1 200 ? 16.156 -1.538 -4.295 1.00 78.56 200 GLY A N 1
ATOM 1428 C CA . GLY A 1 200 ? 15.011 -0.689 -3.945 1.00 78.56 200 GLY A CA 1
ATOM 1429 C C . GLY A 1 200 ? 15.229 0.818 -4.122 1.00 78.56 200 GLY A C 1
ATOM 1430 O O . GLY A 1 200 ? 14.273 1.522 -4.434 1.00 78.56 200 GLY A O 1
ATOM 1431 N N . GLY A 1 201 ? 16.471 1.300 -4.010 1.00 82.81 201 GLY A N 1
ATOM 1432 C CA . GLY A 1 201 ? 16.838 2.710 -4.225 1.00 82.81 201 GLY A CA 1
ATOM 1433 C C . GLY A 1 201 ? 17.302 3.067 -5.645 1.00 82.81 201 GLY A C 1
ATOM 1434 O O . GLY A 1 201 ? 17.788 4.175 -5.867 1.00 82.81 201 GLY A O 1
ATOM 1435 N N . SER A 1 202 ? 17.232 2.132 -6.597 1.00 87.62 202 SER A N 1
ATOM 1436 C CA . SER A 1 202 ? 17.597 2.383 -7.999 1.00 87.62 202 SER A CA 1
ATOM 1437 C C . SER A 1 202 ? 16.587 3.299 -8.701 1.00 87.62 202 SER A C 1
ATOM 1439 O O . SER A 1 202 ? 15.432 3.415 -8.285 1.00 87.62 202 SER A O 1
ATOM 1441 N N . VAL A 1 203 ? 17.001 3.939 -9.799 1.00 89.75 203 VAL A N 1
ATOM 1442 C CA . VAL A 1 203 ? 16.106 4.809 -10.584 1.00 89.75 203 VAL A CA 1
ATOM 1443 C C . VAL A 1 203 ? 14.961 3.998 -11.186 1.00 89.75 203 VAL A C 1
ATOM 1445 O O . VAL A 1 203 ? 13.829 4.470 -11.224 1.00 89.75 203 VAL A O 1
ATOM 1448 N N . GLU A 1 204 ? 15.230 2.757 -11.578 1.00 90.69 204 GLU A N 1
ATOM 1449 C CA . GLU A 1 204 ? 14.261 1.817 -12.130 1.00 90.69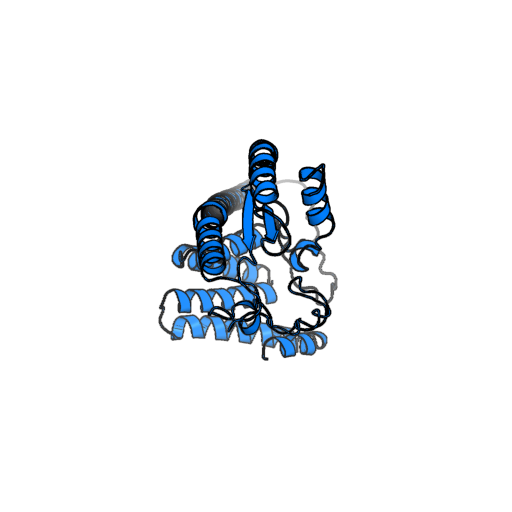 204 GLU A CA 1
ATOM 1450 C C . GLU A 1 204 ? 13.218 1.417 -11.080 1.00 90.69 204 GLU A C 1
ATOM 1452 O O . GLU A 1 204 ? 12.020 1.420 -11.367 1.00 90.69 204 GLU A O 1
ATOM 1457 N N . SER A 1 205 ? 13.651 1.164 -9.838 1.00 88.81 205 SER A N 1
ATOM 1458 C CA . SER A 1 205 ? 12.746 0.948 -8.701 1.00 88.81 205 SER A CA 1
ATOM 1459 C C . SER A 1 205 ? 11.903 2.191 -8.405 1.00 88.81 205 SER A C 1
ATOM 1461 O O . SER A 1 205 ? 10.688 2.085 -8.237 1.00 88.81 205 SER A O 1
ATOM 1463 N N . HIS A 1 206 ? 12.498 3.387 -8.407 1.00 91.38 206 HIS A N 1
ATOM 1464 C CA . HIS A 1 206 ? 11.750 4.632 -8.213 1.00 91.38 206 HIS A CA 1
ATOM 1465 C C . HIS A 1 206 ? 10.738 4.889 -9.335 1.00 91.38 206 HIS A C 1
ATOM 1467 O O . HIS A 1 206 ? 9.625 5.329 -9.061 1.00 91.38 206 HIS A O 1
ATOM 1473 N N . MET A 1 207 ? 11.078 4.578 -10.589 1.00 93.38 207 MET A N 1
ATOM 1474 C CA . MET A 1 207 ? 10.151 4.648 -11.722 1.00 93.38 207 MET A CA 1
ATOM 1475 C C . MET A 1 207 ? 9.014 3.640 -11.586 1.00 93.38 207 MET A C 1
ATOM 1477 O O . MET A 1 207 ? 7.863 3.963 -11.893 1.00 93.38 207 MET A O 1
ATOM 1481 N N . ARG A 1 208 ? 9.312 2.436 -11.086 1.00 92.50 208 ARG A N 1
ATOM 1482 C CA . ARG A 1 208 ? 8.290 1.437 -10.787 1.00 92.50 208 ARG A CA 1
ATOM 1483 C C . ARG A 1 208 ? 7.334 1.932 -9.699 1.00 92.50 208 ARG A C 1
ATOM 1485 O O . ARG A 1 208 ? 6.136 1.987 -9.948 1.00 92.50 208 ARG A O 1
ATOM 1492 N N . GLN A 1 209 ? 7.861 2.383 -8.560 1.00 92.19 209 GLN A N 1
ATOM 1493 C CA . GLN A 1 209 ? 7.071 2.934 -7.450 1.00 92.19 209 GLN A CA 1
ATOM 1494 C C . GLN A 1 209 ? 6.238 4.153 -7.870 1.00 92.19 209 GLN A C 1
ATOM 1496 O O . GLN A 1 209 ? 5.075 4.261 -7.492 1.00 92.19 209 GLN A O 1
ATOM 1501 N N . LEU A 1 210 ? 6.813 5.060 -8.670 1.00 95.06 210 LEU A N 1
ATOM 1502 C CA . LEU A 1 210 ? 6.110 6.226 -9.207 1.00 95.06 210 LEU A CA 1
ATOM 1503 C C . LEU A 1 210 ? 4.906 5.803 -10.050 1.00 95.06 210 LEU A C 1
ATOM 1505 O O . LEU A 1 210 ? 3.817 6.347 -9.886 1.00 95.06 210 LEU A O 1
ATOM 1509 N N . SER A 1 211 ? 5.108 4.821 -10.929 1.00 95.94 211 SER A N 1
ATOM 1510 C CA . SER A 1 211 ? 4.049 4.303 -11.794 1.00 95.94 211 SER A CA 1
ATOM 1511 C C . SER A 1 211 ? 2.938 3.635 -10.989 1.00 95.94 211 SER A C 1
ATOM 1513 O O . SER A 1 211 ? 1.766 3.887 -11.246 1.00 95.94 211 SER A O 1
ATOM 1515 N N . ASP A 1 212 ? 3.302 2.815 -10.003 1.00 93.94 212 ASP A N 1
ATOM 1516 C CA . ASP A 1 212 ? 2.344 2.081 -9.176 1.00 93.94 212 ASP A CA 1
ATOM 1517 C C . ASP A 1 212 ? 1.513 3.042 -8.302 1.00 93.94 212 ASP A C 1
ATOM 1519 O O . ASP A 1 212 ? 0.294 2.903 -8.225 1.00 93.94 212 ASP A O 1
ATOM 1523 N N . LEU A 1 213 ? 2.131 4.082 -7.722 1.00 94.94 213 LEU A N 1
ATOM 1524 C CA . LEU A 1 213 ? 1.406 5.140 -7.002 1.00 94.94 213 LEU A CA 1
ATOM 1525 C C . LEU A 1 213 ? 0.477 5.940 -7.922 1.00 94.94 213 LEU A C 1
ATOM 1527 O O . LEU A 1 213 ? -0.647 6.250 -7.530 1.00 94.94 213 LEU A O 1
ATOM 1531 N N . ALA A 1 214 ? 0.924 6.264 -9.138 1.00 96.38 214 ALA A N 1
ATOM 1532 C CA . ALA A 1 214 ? 0.101 6.970 -10.116 1.00 96.38 214 ALA A CA 1
ATOM 1533 C C . ALA A 1 214 ? -1.124 6.137 -10.532 1.00 96.38 214 ALA A C 1
ATOM 1535 O O . ALA A 1 214 ? -2.227 6.675 -10.584 1.00 96.38 214 ALA A O 1
ATOM 1536 N N . LEU A 1 215 ? -0.968 4.817 -10.719 1.00 95.75 215 LEU A N 1
ATOM 1537 C CA . LEU A 1 215 ? -2.092 3.901 -10.959 1.00 95.75 215 LEU A CA 1
ATOM 1538 C C . LEU A 1 215 ? -3.100 3.914 -9.809 1.00 95.75 215 LEU A C 1
ATOM 1540 O O . LEU A 1 215 ? -4.298 4.019 -10.059 1.00 95.75 215 LEU A O 1
ATOM 1544 N N . MET A 1 216 ? -2.630 3.827 -8.560 1.00 94.56 216 MET A N 1
ATOM 1545 C CA . MET A 1 216 ? -3.512 3.835 -7.387 1.00 94.56 216 MET A CA 1
ATOM 1546 C C . MET A 1 216 ? -4.290 5.149 -7.240 1.00 94.56 216 MET A C 1
ATOM 1548 O O . MET A 1 216 ? -5.417 5.137 -6.757 1.00 94.56 216 MET A O 1
ATOM 1552 N N . LEU A 1 217 ? -3.699 6.273 -7.657 1.00 95.00 217 LEU A N 1
ATOM 1553 C CA . LEU A 1 217 ? -4.330 7.597 -7.627 1.00 95.00 217 LEU A CA 1
ATOM 1554 C C . LEU A 1 217 ? -5.150 7.915 -8.891 1.00 95.00 217 LEU A C 1
ATOM 1556 O O . LEU A 1 217 ? -5.726 8.997 -8.980 1.00 95.00 217 LEU A O 1
ATOM 1560 N N . GLY A 1 218 ? -5.213 7.001 -9.863 1.00 95.44 218 GLY A N 1
ATOM 1561 C CA . GLY A 1 218 ? -5.952 7.194 -11.114 1.00 95.44 218 GLY A CA 1
ATOM 1562 C C . GLY A 1 218 ? -5.264 8.098 -12.146 1.00 95.44 218 GLY A C 1
ATOM 1563 O O . GLY A 1 218 ? -5.873 8.434 -13.159 1.00 95.44 218 GLY A O 1
ATOM 1564 N N . ASP A 1 219 ? -4.001 8.481 -11.936 1.00 95.94 219 ASP A N 1
ATOM 1565 C CA . ASP A 1 219 ? -3.194 9.218 -12.918 1.00 95.94 219 ASP A CA 1
ATOM 1566 C C . ASP A 1 219 ? -2.548 8.238 -13.912 1.00 95.94 219 ASP A C 1
ATOM 1568 O O . ASP A 1 219 ? -1.353 7.910 -13.869 1.00 95.94 219 ASP A O 1
ATOM 1572 N N . TYR A 1 220 ? -3.383 7.713 -14.808 1.00 96.12 220 TYR A N 1
ATOM 1573 C CA . TYR A 1 220 ? -2.980 6.683 -15.762 1.00 96.12 220 TYR A CA 1
ATOM 1574 C C . TYR A 1 220 ? -2.001 7.187 -16.830 1.00 96.12 220 TYR A C 1
ATOM 1576 O O . TYR A 1 220 ? -1.238 6.386 -17.385 1.00 96.12 220 TYR A O 1
ATOM 1584 N N . ASP A 1 221 ? -1.966 8.495 -17.089 1.00 94.75 221 ASP A N 1
ATOM 1585 C CA . ASP A 1 221 ? -1.033 9.119 -18.028 1.00 94.75 221 ASP A CA 1
ATOM 1586 C C . ASP A 1 221 ? 0.391 9.137 -17.460 1.00 94.75 221 ASP A C 1
ATOM 1588 O O . ASP A 1 221 ? 1.345 8.694 -18.122 1.00 94.75 221 ASP A O 1
ATOM 1592 N N . THR A 1 222 ? 0.551 9.577 -16.206 1.00 95.00 222 THR A N 1
ATOM 1593 C CA . THR A 1 222 ? 1.840 9.520 -15.500 1.00 95.00 222 THR A CA 1
ATOM 1594 C C . THR A 1 222 ? 2.309 8.075 -15.345 1.00 95.00 222 THR A C 1
ATOM 1596 O O . THR A 1 222 ? 3.479 7.777 -15.614 1.00 95.00 222 THR A O 1
ATOM 1599 N N . ALA A 1 223 ? 1.404 7.157 -14.993 1.00 96.62 223 ALA A N 1
ATOM 1600 C CA . ALA A 1 223 ? 1.722 5.737 -14.894 1.00 96.62 223 ALA A CA 1
ATOM 1601 C C . ALA A 1 223 ? 2.221 5.166 -16.230 1.00 96.62 223 ALA A C 1
ATOM 1603 O O . ALA A 1 223 ? 3.332 4.641 -16.315 1.00 96.62 223 ALA A O 1
ATOM 1604 N N . SER A 1 224 ? 1.438 5.311 -17.301 1.00 95.94 224 SER A N 1
ATOM 1605 C CA . SER A 1 224 ? 1.756 4.733 -18.611 1.00 95.94 224 SER A CA 1
ATOM 1606 C C . SER A 1 224 ? 3.036 5.316 -19.209 1.00 95.94 224 SER A C 1
ATOM 1608 O O . SER A 1 224 ? 3.854 4.584 -19.772 1.00 95.94 224 SER A O 1
ATOM 1610 N N . SER A 1 225 ? 3.247 6.629 -19.089 1.00 95.62 225 SER A N 1
ATOM 1611 C CA . SER A 1 225 ? 4.455 7.285 -19.604 1.00 95.62 225 SER A CA 1
ATOM 1612 C C . SER A 1 225 ? 5.720 6.848 -18.856 1.00 95.62 225 SER A C 1
ATOM 1614 O O . SER A 1 225 ? 6.744 6.573 -19.492 1.00 95.62 225 SER A O 1
ATOM 1616 N N . THR A 1 226 ? 5.640 6.702 -17.531 1.00 96.12 226 THR A N 1
ATOM 1617 C CA . THR A 1 226 ? 6.751 6.223 -16.699 1.00 96.12 226 THR A CA 1
ATOM 1618 C C . THR A 1 226 ? 7.050 4.745 -16.963 1.00 96.12 226 THR A C 1
ATOM 1620 O O . THR A 1 226 ? 8.213 4.379 -17.148 1.00 96.12 226 THR A O 1
ATOM 1623 N N . LEU A 1 227 ? 6.023 3.899 -17.094 1.00 97.06 227 LEU A N 1
ATOM 1624 C CA . LEU A 1 227 ? 6.186 2.481 -17.426 1.00 97.06 227 LEU A CA 1
ATOM 1625 C C . LEU A 1 227 ? 6.790 2.266 -18.817 1.00 97.06 227 LEU A C 1
ATOM 1627 O O . LEU A 1 227 ? 7.645 1.401 -18.977 1.00 97.06 227 LEU A O 1
ATOM 1631 N N . ARG A 1 228 ? 6.405 3.052 -19.832 1.00 96.00 228 ARG A N 1
ATOM 1632 C CA . ARG A 1 228 ? 7.017 2.959 -21.174 1.00 96.00 228 ARG A CA 1
ATOM 1633 C C . ARG A 1 228 ? 8.506 3.287 -21.142 1.00 96.00 228 ARG A C 1
ATOM 1635 O O . ARG A 1 228 ? 9.285 2.651 -21.851 1.00 96.00 228 ARG A O 1
ATOM 1642 N N . LEU A 1 229 ? 8.904 4.255 -20.316 1.00 93.62 229 LEU A N 1
ATOM 1643 C CA . LEU A 1 229 ? 10.314 4.554 -20.102 1.00 93.62 229 LEU A CA 1
ATOM 1644 C C . LEU A 1 229 ? 11.025 3.375 -19.428 1.00 93.62 229 LEU A C 1
ATOM 1646 O O . LEU A 1 229 ? 12.023 2.893 -19.954 1.00 93.62 229 LEU A O 1
ATOM 1650 N N . LEU A 1 230 ? 10.456 2.855 -18.338 1.00 95.31 230 LEU A N 1
ATOM 1651 C CA . LEU A 1 230 ? 11.011 1.707 -17.620 1.00 95.31 230 LEU A CA 1
ATOM 1652 C C . LEU A 1 230 ? 11.132 0.468 -18.521 1.00 95.31 230 LEU A C 1
ATOM 1654 O O . LEU A 1 230 ? 12.097 -0.288 -18.436 1.00 95.31 230 LEU A O 1
ATOM 1658 N N . ALA A 1 231 ? 10.175 0.269 -19.427 1.00 95.44 231 ALA A N 1
ATOM 1659 C CA . ALA A 1 231 ? 10.192 -0.811 -20.405 1.00 95.44 231 ALA A CA 1
ATOM 1660 C C . ALA A 1 231 ? 11.379 -0.684 -21.372 1.00 95.44 231 ALA A C 1
ATOM 1662 O O . ALA A 1 231 ? 11.977 -1.689 -21.746 1.00 95.44 231 ALA A O 1
ATOM 1663 N N . SER A 1 232 ? 11.734 0.537 -21.780 1.00 94.19 232 SER A N 1
ATOM 1664 C CA . SER A 1 232 ? 12.917 0.776 -22.612 1.00 94.19 232 SER A CA 1
ATOM 1665 C C . SER A 1 232 ? 14.201 0.419 -21.864 1.00 94.19 232 SER A C 1
ATOM 1667 O O . SER A 1 232 ? 15.038 -0.299 -22.411 1.00 94.19 232 SER A O 1
ATOM 1669 N N . ASP A 1 233 ? 14.331 0.876 -20.618 1.00 90.69 233 ASP A N 1
ATOM 1670 C CA . ASP A 1 233 ? 15.541 0.696 -19.808 1.00 90.69 233 ASP A CA 1
ATOM 1671 C C . ASP A 1 233 ? 15.751 -0.790 -19.463 1.00 90.69 233 ASP A C 1
ATOM 1673 O O . ASP A 1 233 ? 16.770 -1.387 -19.809 1.00 90.69 233 ASP A O 1
ATOM 1677 N N . THR A 1 234 ? 14.715 -1.453 -18.943 1.00 91.81 234 THR A N 1
ATOM 1678 C CA . THR A 1 234 ? 14.756 -2.893 -18.619 1.00 91.81 234 THR A CA 1
ATOM 1679 C C . THR A 1 234 ? 15.010 -3.785 -19.838 1.00 91.81 234 THR A C 1
ATOM 1681 O O . THR A 1 234 ? 15.638 -4.843 -19.722 1.00 91.81 234 THR A O 1
ATOM 1684 N N . LYS A 1 235 ? 14.555 -3.376 -21.030 1.00 92.19 235 LYS A N 1
ATOM 1685 C CA . LYS A 1 235 ? 14.855 -4.078 -22.284 1.00 92.19 235 LYS A CA 1
ATOM 1686 C C . LYS A 1 235 ? 16.306 -3.879 -22.713 1.00 92.19 235 LYS A C 1
ATOM 1688 O O . LYS A 1 235 ? 16.930 -4.846 -23.152 1.00 92.19 235 LYS A O 1
ATOM 1693 N N . ALA A 1 236 ? 16.835 -2.661 -22.593 1.00 89.69 236 ALA A N 1
ATOM 1694 C CA . ALA A 1 236 ? 18.227 -2.347 -22.913 1.00 89.69 236 ALA A CA 1
ATOM 1695 C C . ALA A 1 236 ? 19.201 -3.131 -22.018 1.00 89.69 236 ALA A C 1
ATOM 1697 O O . ALA A 1 236 ? 20.165 -3.710 -22.521 1.00 89.69 236 ALA A O 1
ATOM 1698 N N . ASP A 1 237 ? 18.872 -3.260 -20.733 1.00 88.19 237 ASP A N 1
ATOM 1699 C CA . ASP A 1 237 ? 19.650 -4.016 -19.745 1.00 88.19 237 ASP A CA 1
ATOM 1700 C C . ASP A 1 237 ? 19.539 -5.539 -19.903 1.00 88.19 237 ASP A C 1
ATOM 1702 O O . ASP A 1 237 ? 20.191 -6.297 -19.184 1.00 88.19 237 ASP A O 1
ATOM 1706 N N . ARG A 1 238 ? 18.691 -6.024 -20.823 1.00 88.44 238 ARG A N 1
ATOM 1707 C CA . ARG A 1 238 ? 18.318 -7.446 -20.947 1.00 88.44 238 ARG A CA 1
ATOM 1708 C C . ARG A 1 238 ? 17.746 -8.017 -19.640 1.00 88.44 238 ARG A C 1
ATOM 1710 O O . ARG A 1 238 ? 17.793 -9.228 -19.407 1.00 88.44 238 ARG A O 1
ATOM 1717 N N . ALA A 1 239 ? 17.144 -7.166 -18.809 1.00 88.56 239 ALA A N 1
ATOM 1718 C CA . ALA A 1 239 ? 16.449 -7.528 -17.580 1.00 88.56 239 ALA A CA 1
ATOM 1719 C C . ALA A 1 239 ? 15.057 -8.104 -17.901 1.00 88.56 239 ALA A C 1
ATOM 1721 O O . ALA A 1 239 ? 14.028 -7.581 -17.480 1.00 88.56 239 ALA A O 1
ATOM 1722 N N . TYR A 1 240 ? 14.997 -9.189 -18.683 1.00 88.75 240 TYR A N 1
ATOM 1723 C CA . TYR A 1 240 ? 13.753 -9.641 -19.322 1.00 88.75 240 TYR A CA 1
ATOM 1724 C C . TYR A 1 240 ? 12.626 -10.003 -18.347 1.00 88.75 240 TYR A C 1
ATOM 1726 O O . TYR A 1 240 ? 11.461 -9.860 -18.707 1.00 88.75 240 TYR A O 1
ATOM 1734 N N . LYS A 1 241 ? 12.943 -10.434 -17.116 1.00 88.62 241 LYS A N 1
ATOM 1735 C CA . LYS A 1 241 ? 11.925 -10.685 -16.081 1.00 88.62 241 LYS A CA 1
ATOM 1736 C C . LYS A 1 241 ? 11.274 -9.381 -15.613 1.00 88.62 241 LYS A C 1
ATOM 1738 O O . LYS A 1 241 ? 10.056 -9.326 -15.486 1.00 88.62 241 LYS A O 1
ATOM 1743 N N . ALA A 1 242 ? 12.080 -8.344 -15.384 1.00 88.38 242 ALA A N 1
ATOM 1744 C CA . ALA A 1 242 ? 11.585 -7.016 -15.036 1.00 88.38 242 ALA A CA 1
ATOM 1745 C C . ALA A 1 242 ? 10.814 -6.407 -16.213 1.00 88.38 242 ALA A C 1
ATOM 1747 O O . ALA A 1 242 ? 9.696 -5.942 -16.030 1.00 88.38 242 ALA A O 1
ATOM 1748 N N . TYR A 1 243 ? 11.353 -6.508 -17.433 1.00 94.06 243 TYR A N 1
ATOM 1749 C CA . TYR A 1 243 ? 10.682 -6.046 -18.649 1.00 94.06 243 TYR A CA 1
ATOM 1750 C C . TYR A 1 243 ? 9.300 -6.687 -18.836 1.00 94.06 243 TYR A C 1
ATOM 1752 O O . TYR A 1 243 ? 8.338 -5.981 -19.127 1.00 94.06 243 TYR A O 1
ATOM 1760 N N . ALA A 1 244 ? 9.181 -8.002 -18.626 1.00 94.12 244 ALA A N 1
ATOM 1761 C CA . ALA A 1 244 ? 7.902 -8.703 -18.695 1.00 94.12 244 ALA A CA 1
ATOM 1762 C C . ALA A 1 244 ? 6.886 -8.145 -17.680 1.00 94.12 244 ALA A C 1
ATOM 1764 O O . ALA A 1 244 ? 5.770 -7.816 -18.069 1.00 94.12 244 ALA A O 1
ATOM 1765 N N . GLY A 1 245 ? 7.295 -7.925 -16.425 1.00 93.50 245 GLY A N 1
ATOM 1766 C CA . GLY A 1 245 ? 6.417 -7.341 -15.399 1.00 93.50 245 GLY A CA 1
ATOM 1767 C C . GLY A 1 245 ? 6.003 -5.896 -15.702 1.00 93.50 245 GLY A C 1
ATOM 1768 O O . GLY A 1 245 ? 4.877 -5.488 -15.426 1.00 93.50 245 GLY A O 1
ATOM 1769 N N . VAL A 1 246 ? 6.878 -5.113 -16.342 1.00 96.12 246 VAL A N 1
ATOM 1770 C CA . VAL A 1 246 ? 6.530 -3.762 -16.815 1.00 96.12 246 VAL A CA 1
ATOM 1771 C C . VAL A 1 246 ? 5.496 -3.822 -17.942 1.00 96.12 246 VAL A C 1
ATOM 1773 O O . VAL A 1 246 ? 4.595 -2.987 -17.978 1.00 96.12 246 VAL A O 1
ATOM 1776 N N . GLN A 1 247 ? 5.581 -4.811 -18.838 1.00 97.50 247 GLN A N 1
ATOM 1777 C CA . GLN A 1 247 ? 4.562 -5.031 -19.868 1.00 97.50 247 GLN A CA 1
ATOM 1778 C C . GLN A 1 247 ? 3.214 -5.437 -19.258 1.00 97.50 247 GLN A C 1
ATOM 1780 O O . GLN A 1 247 ? 2.192 -4.898 -19.669 1.00 97.50 247 GLN A O 1
ATOM 1785 N N . GLU A 1 248 ? 3.181 -6.299 -18.238 1.00 96.50 248 GLU A N 1
ATOM 1786 C CA . GLU A 1 248 ? 1.927 -6.606 -17.526 1.00 96.50 248 GLU A CA 1
ATOM 1787 C C . GLU A 1 248 ? 1.295 -5.350 -16.925 1.00 96.50 248 GLU A C 1
ATOM 1789 O O . GLU A 1 248 ? 0.098 -5.110 -17.086 1.00 96.50 248 GLU A O 1
ATOM 1794 N N . ALA A 1 249 ? 2.110 -4.511 -16.285 1.00 96.25 249 ALA A N 1
ATOM 1795 C CA . ALA A 1 249 ? 1.638 -3.266 -15.703 1.00 96.25 249 ALA A CA 1
ATOM 1796 C C . ALA A 1 249 ? 1.164 -2.254 -16.751 1.00 96.25 249 ALA A C 1
ATOM 1798 O O . ALA A 1 249 ? 0.192 -1.551 -16.502 1.00 96.25 249 ALA A O 1
ATOM 1799 N N . LEU A 1 250 ? 1.801 -2.192 -17.926 1.00 97.50 250 LEU A N 1
ATOM 1800 C CA . LEU A 1 250 ? 1.310 -1.396 -19.057 1.00 97.50 250 LEU A CA 1
ATOM 1801 C C . LEU A 1 250 ? -0.050 -1.896 -19.545 1.00 97.50 250 LEU A C 1
ATOM 1803 O O . LEU A 1 250 ? -0.928 -1.083 -19.821 1.00 97.50 250 LEU A O 1
ATOM 1807 N N . GLY A 1 251 ? -0.236 -3.216 -19.613 1.00 96.62 251 GLY A N 1
ATOM 1808 C CA . GLY A 1 251 ? -1.527 -3.816 -19.939 1.00 96.62 251 GLY A CA 1
ATOM 1809 C C . GLY A 1 251 ? -2.601 -3.433 -18.922 1.00 96.62 251 GLY A C 1
ATOM 1810 O O . GLY A 1 251 ? -3.673 -2.971 -19.306 1.00 96.62 251 GLY A O 1
ATOM 1811 N N . ALA A 1 252 ? -2.286 -3.534 -17.627 1.00 96.06 252 ALA A N 1
ATOM 1812 C CA . ALA A 1 252 ? -3.200 -3.153 -16.552 1.00 96.06 252 ALA A CA 1
ATOM 1813 C C . ALA A 1 252 ? -3.533 -1.653 -16.585 1.00 96.06 252 ALA A C 1
ATOM 1815 O O . ALA A 1 252 ? -4.701 -1.283 -16.495 1.00 96.06 252 ALA A O 1
ATOM 1816 N N . ALA A 1 253 ? -2.526 -0.797 -16.788 1.00 96.88 253 ALA A N 1
ATOM 1817 C CA . ALA A 1 253 ? -2.703 0.643 -16.949 1.00 96.88 253 ALA A CA 1
ATOM 1818 C C . ALA A 1 253 ? -3.635 0.971 -18.123 1.00 96.88 253 ALA A C 1
ATOM 1820 O O . ALA A 1 253 ? -4.531 1.795 -17.980 1.00 96.88 253 ALA A O 1
ATOM 1821 N N . ALA A 1 254 ? -3.462 0.295 -19.264 1.00 96.38 254 ALA A N 1
ATOM 1822 C CA . ALA A 1 254 ? -4.310 0.475 -20.438 1.00 96.38 254 ALA A CA 1
ATOM 1823 C C . ALA A 1 254 ? -5.772 0.081 -20.162 1.00 96.38 254 ALA A C 1
ATOM 1825 O O . ALA A 1 254 ? -6.680 0.817 -20.543 1.00 96.38 254 ALA A O 1
ATOM 1826 N N . VAL A 1 255 ? -6.007 -1.036 -19.462 1.00 96.50 255 VAL A N 1
ATOM 1827 C CA . VAL A 1 255 ? -7.362 -1.454 -19.056 1.00 96.50 255 VAL A CA 1
ATOM 1828 C C . VAL A 1 255 ? -7.999 -0.420 -18.128 1.00 96.50 255 VAL A C 1
ATOM 1830 O O . VAL A 1 255 ? -9.127 0.002 -18.370 1.00 96.50 255 VAL A O 1
ATOM 1833 N N . LEU A 1 256 ? -7.274 0.015 -17.094 1.00 96.06 256 LEU A N 1
ATOM 1834 C CA . LEU A 1 256 ? -7.769 0.992 -16.119 1.00 96.06 256 LEU A CA 1
ATOM 1835 C C . LEU A 1 256 ? -8.038 2.367 -16.751 1.00 96.06 256 LEU A C 1
ATOM 1837 O O . LEU A 1 256 ? -8.995 3.037 -16.371 1.00 96.06 256 LEU A O 1
ATOM 1841 N N . ALA A 1 257 ? -7.250 2.754 -17.756 1.00 95.62 257 ALA A N 1
ATOM 1842 C CA . ALA A 1 257 ? -7.444 3.976 -18.533 1.00 95.62 257 ALA A CA 1
ATOM 1843 C C . ALA A 1 257 ? -8.604 3.902 -19.545 1.00 95.62 257 ALA A C 1
ATOM 1845 O O . ALA A 1 257 ? -8.892 4.896 -20.209 1.00 95.62 257 ALA A O 1
ATOM 1846 N N . GLY A 1 258 ? -9.249 2.741 -19.714 1.00 95.44 258 GLY A N 1
ATOM 1847 C CA . GLY A 1 258 ? -10.293 2.551 -20.724 1.00 95.44 258 GLY A CA 1
ATOM 1848 C C . GLY A 1 258 ? -9.767 2.559 -22.165 1.00 95.44 258 GLY A C 1
ATOM 1849 O O . GLY A 1 258 ? -10.502 2.912 -23.088 1.00 95.44 258 GLY A O 1
ATOM 1850 N N . ALA A 1 259 ? -8.499 2.194 -22.374 1.00 94.31 259 ALA A N 1
ATOM 1851 C CA . ALA A 1 259 ? -7.910 2.082 -23.704 1.00 94.31 259 ALA A CA 1
ATOM 1852 C C . ALA A 1 259 ? -8.536 0.918 -24.505 1.00 94.31 259 ALA A C 1
ATOM 1854 O O . ALA A 1 259 ? -9.117 -0.006 -23.921 1.00 94.31 259 ALA A O 1
ATOM 1855 N N . PRO A 1 260 ? -8.399 0.908 -25.845 1.00 94.94 260 PRO A N 1
ATOM 1856 C CA . PRO A 1 260 ? -8.860 -0.205 -26.664 1.00 94.94 260 PRO A CA 1
ATOM 1857 C C . PRO A 1 260 ? -8.291 -1.548 -26.173 1.00 94.94 260 PRO A C 1
ATOM 1859 O O . PRO A 1 260 ? -7.095 -1.633 -25.878 1.00 94.94 260 PRO A O 1
ATOM 1862 N N . PRO A 1 261 ? -9.084 -2.639 -26.153 1.00 94.19 261 PRO A N 1
ATOM 1863 C CA . PRO A 1 261 ? -8.604 -3.949 -25.703 1.00 94.19 261 PRO A CA 1
ATOM 1864 C C . PRO A 1 261 ? -7.364 -4.455 -26.455 1.00 94.19 261 PRO A C 1
ATOM 1866 O O . PRO A 1 261 ? -6.589 -5.239 -25.908 1.00 94.19 261 PRO A O 1
ATOM 1869 N N . SER A 1 262 ? -7.154 -4.005 -27.698 1.00 94.81 262 SER A N 1
ATOM 1870 C CA . SER A 1 262 ? -5.957 -4.301 -28.494 1.00 94.81 262 SER A CA 1
ATOM 1871 C C . SER A 1 262 ? -4.663 -3.858 -27.818 1.00 94.81 262 SER A C 1
ATOM 1873 O O . SER A 1 262 ? -3.659 -4.564 -27.918 1.00 94.81 262 SER A O 1
ATOM 1875 N N . ASP A 1 263 ? -4.692 -2.726 -27.120 1.00 89.31 263 ASP A N 1
ATOM 1876 C CA . ASP A 1 263 ? -3.507 -2.086 -26.554 1.00 89.31 263 ASP A CA 1
ATOM 1877 C C . ASP A 1 263 ? -3.046 -2.856 -25.317 1.00 89.31 263 ASP A C 1
ATOM 1879 O O . ASP A 1 263 ? -1.884 -3.255 -25.221 1.00 89.31 263 ASP A O 1
ATOM 1883 N N . ALA A 1 264 ? -3.989 -3.182 -24.428 1.00 94.69 264 ALA A N 1
ATOM 1884 C CA . ALA A 1 264 ? -3.729 -4.053 -23.287 1.00 94.69 264 ALA A CA 1
ATOM 1885 C C . ALA A 1 264 ? -3.285 -5.455 -23.737 1.00 94.69 264 ALA A C 1
ATOM 1887 O O . ALA A 1 264 ? -2.309 -6.007 -23.226 1.00 94.69 264 ALA A O 1
ATOM 1888 N N . MET A 1 265 ? -3.959 -6.018 -24.746 1.00 96.06 265 MET A N 1
ATOM 1889 C CA . MET A 1 265 ? -3.649 -7.343 -25.282 1.00 96.06 265 MET A CA 1
ATOM 1890 C C . MET A 1 265 ? -2.237 -7.419 -25.875 1.00 96.06 265 MET A C 1
ATOM 1892 O O . MET A 1 265 ? -1.569 -8.441 -25.722 1.00 96.06 265 MET A O 1
ATOM 1896 N N . ALA A 1 266 ? -1.762 -6.367 -26.547 1.00 95.50 266 ALA A N 1
ATOM 1897 C CA . ALA A 1 266 ? -0.399 -6.321 -27.072 1.00 95.50 266 ALA A CA 1
ATOM 1898 C C . ALA A 1 266 ? 0.639 -6.401 -25.940 1.00 95.50 266 ALA A C 1
ATOM 1900 O O . ALA A 1 266 ? 1.564 -7.214 -26.011 1.00 95.50 266 ALA A O 1
ATOM 1901 N N . SER A 1 267 ? 0.441 -5.625 -24.872 1.00 95.81 267 SER A N 1
ATOM 1902 C CA . SER A 1 267 ? 1.301 -5.645 -23.687 1.00 95.81 267 SER A CA 1
ATOM 1903 C C . SER A 1 267 ? 1.285 -6.999 -22.970 1.00 95.81 267 SER A C 1
ATOM 1905 O O . SER A 1 267 ? 2.348 -7.559 -22.699 1.00 95.81 267 SER A O 1
ATOM 1907 N N . TYR A 1 268 ? 0.111 -7.596 -22.746 1.00 97.31 268 TYR A N 1
ATOM 1908 C CA . TYR A 1 268 ? 0.020 -8.920 -22.119 1.00 97.31 268 TYR A CA 1
ATOM 1909 C C . TYR A 1 268 ? 0.646 -10.032 -22.969 1.00 97.31 268 TYR A C 1
ATOM 1911 O O . TYR A 1 268 ? 1.314 -10.918 -22.432 1.00 97.31 268 TYR A O 1
ATOM 1919 N N . LYS A 1 269 ? 0.493 -9.983 -24.300 1.00 96.44 269 LYS A N 1
ATOM 1920 C CA . LYS A 1 269 ? 1.147 -10.938 -25.209 1.00 96.44 269 LYS A CA 1
ATOM 1921 C C . LYS A 1 269 ? 2.668 -10.847 -25.129 1.00 96.44 269 LYS A C 1
ATOM 1923 O O . LYS A 1 269 ? 3.327 -11.886 -25.068 1.00 96.44 269 LYS A O 1
ATOM 1928 N N . GLU A 1 270 ? 3.224 -9.636 -25.103 1.00 95.19 270 GLU A N 1
ATOM 1929 C CA . GLU A 1 270 ? 4.670 -9.445 -24.958 1.00 95.19 270 GLU A CA 1
ATOM 1930 C C . GLU A 1 270 ? 5.163 -9.943 -23.592 1.00 95.19 270 GLU A C 1
ATOM 1932 O O . GLU A 1 270 ? 6.160 -10.664 -23.533 1.00 95.19 270 GLU A O 1
ATOM 1937 N N . ALA A 1 271 ? 4.450 -9.633 -22.503 1.00 94.75 271 ALA A N 1
ATOM 1938 C CA . ALA A 1 271 ? 4.780 -10.135 -21.169 1.00 94.75 271 ALA A CA 1
ATOM 1939 C C . ALA A 1 271 ? 4.843 -11.670 -21.138 1.00 94.75 271 ALA A C 1
ATOM 1941 O O . ALA A 1 271 ? 5.869 -12.253 -20.772 1.00 94.75 271 ALA A O 1
ATOM 1942 N N . LEU A 1 272 ? 3.779 -12.332 -21.607 1.00 94.38 272 LEU A N 1
ATOM 1943 C CA . LEU A 1 272 ? 3.686 -13.790 -21.643 1.00 94.38 272 LEU A CA 1
ATOM 1944 C C . LEU A 1 272 ? 4.797 -14.413 -22.497 1.00 94.38 272 LEU A C 1
ATOM 1946 O O . LEU A 1 272 ? 5.417 -15.395 -22.088 1.00 94.38 272 LEU A O 1
ATOM 1950 N N . HIS A 1 273 ? 5.088 -13.827 -23.662 1.00 92.81 273 HIS A N 1
ATOM 1951 C CA . HIS A 1 273 ? 6.171 -14.281 -24.531 1.00 92.81 273 HIS A CA 1
ATOM 1952 C C . HIS A 1 273 ? 7.529 -14.258 -23.811 1.00 92.81 273 HIS A C 1
ATOM 1954 O O . HIS A 1 273 ? 8.293 -15.225 -23.885 1.00 92.81 273 HIS A O 1
ATOM 1960 N N . ARG A 1 274 ? 7.818 -13.187 -23.064 1.00 90.62 274 ARG A N 1
ATOM 1961 C CA . ARG A 1 274 ? 9.072 -13.040 -22.310 1.00 90.62 274 ARG A CA 1
ATOM 1962 C C . ARG A 1 274 ? 9.160 -14.008 -21.138 1.00 90.62 274 ARG A C 1
ATOM 1964 O O . ARG A 1 274 ? 10.200 -14.646 -20.968 1.00 90.62 274 ARG A O 1
ATOM 1971 N N . TYR A 1 275 ? 8.082 -14.189 -20.377 1.00 89.50 275 TYR A N 1
ATOM 1972 C CA . TYR A 1 275 ? 8.048 -15.208 -19.326 1.00 89.50 275 TYR A CA 1
ATOM 1973 C C . TYR A 1 275 ? 8.244 -16.620 -19.884 1.00 89.50 275 TYR A C 1
ATOM 1975 O O . TYR A 1 275 ? 9.025 -17.396 -19.328 1.00 89.50 275 TYR A O 1
ATOM 1983 N N . ALA A 1 276 ? 7.616 -16.942 -21.019 1.00 87.31 276 ALA A N 1
ATOM 1984 C CA . ALA A 1 276 ? 7.779 -18.235 -21.672 1.00 87.31 276 ALA A CA 1
ATOM 1985 C C . ALA A 1 276 ? 9.245 -18.489 -22.065 1.00 87.31 276 ALA A C 1
ATOM 1987 O O . ALA A 1 276 ? 9.785 -19.547 -21.732 1.00 87.31 276 ALA A O 1
ATOM 1988 N N . GLN A 1 277 ? 9.922 -17.508 -22.671 1.00 84.00 277 GLN A N 1
ATOM 1989 C CA . GLN A 1 277 ? 11.352 -17.598 -23.005 1.00 84.00 277 GLN A CA 1
ATOM 1990 C C . GLN A 1 277 ? 12.230 -17.841 -21.769 1.00 84.00 277 GLN A C 1
ATOM 1992 O O . GLN A 1 277 ? 13.121 -18.691 -21.794 1.00 84.00 277 GLN A O 1
ATOM 1997 N N . LEU A 1 278 ? 11.949 -17.149 -20.662 1.00 80.56 278 LEU A N 1
ATOM 1998 C CA . LEU A 1 278 ? 12.675 -17.318 -19.398 1.00 80.56 278 LEU A CA 1
ATOM 1999 C C . LEU A 1 278 ? 12.446 -18.692 -18.749 1.00 80.56 278 LEU A C 1
ATOM 2001 O O . LEU A 1 278 ? 13.344 -19.214 -18.086 1.00 80.56 278 LEU A O 1
ATOM 2005 N N . SER A 1 279 ? 11.261 -19.282 -18.932 1.00 70.81 279 SER A N 1
ATOM 2006 C CA . SER A 1 279 ? 10.936 -20.627 -18.434 1.00 70.81 279 SER A CA 1
ATOM 2007 C C . SER A 1 279 ? 11.603 -21.740 -19.252 1.00 70.81 279 SER A C 1
ATOM 2009 O O . SER A 1 279 ? 11.995 -22.766 -18.701 1.00 70.81 279 SER A O 1
ATOM 2011 N N . GLN A 1 280 ? 11.768 -21.529 -20.562 1.00 65.69 280 GLN A N 1
ATOM 2012 C CA . GLN A 1 280 ? 12.429 -22.475 -21.464 1.00 65.69 280 GLN A CA 1
ATOM 2013 C C . GLN A 1 280 ? 13.951 -22.467 -21.278 1.00 65.69 280 GLN A C 1
ATOM 2015 O O . GLN A 1 280 ? 14.585 -23.513 -21.383 1.00 65.69 280 GLN A O 1
ATOM 2020 N N . ALA A 1 281 ? 14.528 -21.310 -20.943 1.00 59.59 281 ALA A N 1
ATOM 2021 C CA . ALA A 1 281 ? 15.960 -21.154 -20.700 1.00 59.59 281 ALA A CA 1
ATOM 2022 C C . ALA A 1 281 ? 16.430 -21.657 -19.317 1.00 59.59 281 ALA A C 1
ATOM 2024 O O . ALA A 1 281 ? 17.635 -21.778 -19.101 1.00 59.59 281 ALA A O 1
ATOM 2025 N N . ASN A 1 282 ? 15.523 -21.936 -18.368 1.00 52.25 282 ASN A N 1
ATOM 2026 C CA . ASN A 1 282 ? 15.891 -22.368 -17.016 1.00 52.25 282 ASN A CA 1
ATOM 2027 C C . ASN A 1 282 ? 14.870 -23.370 -16.425 1.00 52.25 282 ASN A C 1
ATOM 2029 O O . ASN A 1 282 ? 13.792 -22.955 -15.990 1.00 52.25 282 ASN A O 1
ATOM 2033 N N . PRO A 1 283 ? 15.186 -24.680 -16.343 1.00 49.97 283 PRO A N 1
ATOM 2034 C CA . PRO A 1 283 ? 14.237 -25.711 -15.911 1.00 49.97 283 PRO A CA 1
ATOM 2035 C C . PRO A 1 283 ? 13.735 -25.556 -14.464 1.00 49.97 283 PRO A C 1
ATOM 2037 O O . PRO A 1 283 ? 12.666 -26.077 -14.154 1.00 49.97 283 PRO A O 1
ATOM 2040 N N . ARG A 1 284 ? 14.429 -24.791 -13.602 1.00 51.75 284 ARG A N 1
ATOM 2041 C CA . ARG A 1 284 ? 13.973 -24.447 -12.237 1.00 51.75 284 ARG A CA 1
ATOM 2042 C C . ARG A 1 284 ? 12.818 -23.431 -12.204 1.00 51.75 284 ARG A C 1
ATOM 2044 O O . ARG A 1 284 ? 12.035 -23.431 -11.265 1.00 51.75 284 ARG A O 1
ATOM 2051 N N . ASN A 1 285 ? 12.641 -22.608 -13.243 1.00 47.44 285 ASN A N 1
ATOM 2052 C CA . ASN A 1 285 ? 11.548 -21.622 -13.311 1.00 47.44 285 ASN A CA 1
ATOM 2053 C C . ASN A 1 285 ? 10.177 -22.243 -13.645 1.00 47.44 285 ASN A C 1
ATOM 2055 O O . ASN A 1 285 ? 9.162 -21.546 -13.606 1.00 47.44 285 ASN A O 1
ATOM 2059 N N . ARG A 1 286 ? 10.121 -23.544 -13.966 1.00 47.00 286 ARG A N 1
ATOM 2060 C CA . ARG A 1 286 ? 8.864 -24.266 -14.229 1.00 47.00 286 ARG A CA 1
ATOM 2061 C C . ARG A 1 286 ? 7.967 -24.390 -12.996 1.00 47.00 286 ARG A C 1
ATOM 2063 O O . ARG A 1 286 ? 6.760 -24.541 -13.156 1.00 47.00 286 ARG A O 1
ATOM 2070 N N . GLU A 1 287 ? 8.531 -24.306 -11.793 1.00 41.12 287 GLU A N 1
ATOM 2071 C CA . GLU A 1 287 ? 7.767 -24.389 -10.542 1.00 41.12 287 GLU A CA 1
ATOM 2072 C C . GLU A 1 287 ? 7.113 -23.046 -10.176 1.00 41.12 287 GLU A C 1
ATOM 2074 O O . GLU A 1 287 ? 5.952 -23.028 -9.778 1.00 41.12 287 GLU A O 1
ATOM 2079 N N . GLY A 1 288 ? 7.777 -21.911 -10.432 1.00 41.97 288 GLY A N 1
ATOM 2080 C CA . GLY A 1 288 ? 7.231 -20.573 -10.147 1.00 41.97 288 GLY A CA 1
ATOM 2081 C C . GLY A 1 288 ? 6.068 -20.150 -11.056 1.00 41.97 288 GLY A C 1
ATOM 2082 O O . GLY A 1 288 ? 5.177 -19.427 -10.621 1.00 41.97 288 GLY A O 1
ATOM 2083 N N . ALA A 1 289 ? 6.018 -20.642 -12.299 1.00 38.47 289 ALA A N 1
ATOM 2084 C CA . ALA A 1 289 ? 4.918 -20.355 -13.229 1.00 38.47 289 ALA A CA 1
ATOM 2085 C C . ALA A 1 289 ? 3.592 -21.049 -12.850 1.00 38.47 289 ALA A C 1
ATOM 2087 O O . ALA A 1 289 ? 2.530 -20.647 -13.324 1.00 38.47 289 ALA A O 1
ATOM 2088 N N . ARG A 1 290 ? 3.628 -22.072 -11.981 1.00 37.75 290 ARG A N 1
ATOM 2089 C CA . ARG A 1 290 ? 2.423 -22.787 -11.527 1.00 37.75 290 ARG A CA 1
ATOM 2090 C C . ARG A 1 290 ? 1.590 -21.999 -10.510 1.00 37.75 290 ARG A C 1
ATOM 2092 O O . ARG A 1 290 ? 0.420 -22.319 -10.344 1.00 37.75 290 ARG A O 1
ATOM 2099 N N . TYR A 1 291 ? 2.157 -20.970 -9.878 1.00 36.19 291 TYR A N 1
ATOM 2100 C CA . TYR A 1 291 ? 1.470 -20.157 -8.864 1.00 36.19 291 TYR A CA 1
ATOM 2101 C C . TYR A 1 291 ? 0.832 -18.873 -9.415 1.00 36.19 291 TYR A C 1
ATOM 2103 O O . TYR A 1 291 ? 0.076 -18.230 -8.704 1.00 36.19 291 TYR A O 1
ATOM 2111 N N . ALA A 1 292 ? 1.089 -18.510 -10.677 1.00 33.81 292 ALA A N 1
ATOM 2112 C CA . ALA A 1 292 ? 0.472 -17.346 -11.327 1.00 33.81 292 ALA A CA 1
ATOM 2113 C C . ALA A 1 292 ? -0.813 -17.689 -12.114 1.00 33.81 292 ALA A C 1
ATOM 2115 O O . ALA A 1 292 ? -1.378 -16.833 -12.785 1.00 33.81 292 ALA A O 1
ATOM 2116 N N . THR A 1 293 ? -1.253 -18.953 -12.087 1.00 29.83 293 THR A N 1
ATOM 2117 C CA . THR A 1 293 ? -2.425 -19.449 -12.839 1.00 29.83 293 THR A CA 1
ATOM 2118 C C . THR A 1 293 ? -3.414 -20.240 -11.975 1.00 29.83 293 THR A C 1
ATOM 2120 O O . THR A 1 293 ? -4.165 -21.070 -12.489 1.00 29.83 293 THR A O 1
ATOM 2123 N N . ARG A 1 294 ? -3.450 -19.977 -10.666 1.00 27.97 294 ARG A N 1
ATOM 2124 C CA . ARG A 1 294 ? -4.548 -20.402 -9.791 1.00 27.97 294 ARG A CA 1
ATOM 2125 C C . ARG A 1 294 ? -5.038 -19.244 -8.950 1.00 27.97 294 ARG A C 1
ATOM 2127 O O . ARG A 1 294 ? -4.166 -18.507 -8.451 1.00 27.97 294 ARG A O 1
#

Foldseek 3Di:
DDPDVVVVVVVVVVPQDDQPCVVVQQAPPPLDADEAEAEAEVVVDPVVVVVVVVVVQVVCCVVVVHHYYYAYFLQADLPDDAPPPPCCVVVVDDQDCPNNVSDDNDDDDADPSGPRSRGDPVSVVRVVVVVVCCVPPTVVVSLVVLLVVLVVVLVVVVVVVVVVVVVVVVVVVDDDDDDDDDDPDPPPDDDPDDADGDGNPDNLNSLVSSLVSCVVVLVLVSNLVSLVVSLVVCVVSVNLLSNLVSLQSNLVSCVSVVHDNVRSVVSNVSSVVSLVVSCVRDVVCVVVVVVVPD

Radius of gyration: 25.67 Å; chains: 1; bounding box: 76×42×62 Å

InterPro domains:
  IPR024420 TRAPP III complex, Trs85 [PF12739] (16-262)
  IPR024420 TRAPP III complex, Trs85 [PTHR12975] (8-294)

pLDDT: mean 77.9, std 18.7, range [25.16, 97.5]

Organism: Chlorella variabilis (NCBI:txid554065)

Sequence (294 aa):
MPDDLAAAFAALWRHSALPPLMQAGVMESAGVLRHYVLLHDAASQGPEVLVAAQEKLHQLGSTLGTSCQVLSINSGSGGGSPVGPRLWADMLHGCLPDGGGGEPAERPPVPPGGLGAWLSEADMSGLAGFVHELAVRSILPHMEMRLRALNVQVTANRKGLKNQLKSLLWRKGALDSASTPGTPSASGGAAGAAGVSYAGGSVESHMRQLSDLALMLGDYDTASSTLRLLASDTKADRAYKAYAGVQEALGAAAVLAGAPPSDAMASYKEALHRYAQLSQANPRNREGARYATR

Secondary structure (DSSP, 8-state):
--S-HHHHHHHHHHHSPPPHHHHTTSS--TT----EEEEEETTTS-HHHHHHHHHHHHHHHHHH-S-EEEEEE--S-SSSPPPSS-HHHHH-PPPPGGGTTS--SSPPPPPTT-TTTT--HHHHHHHHHHHHHHIIIIIHHHHHHHHHHHHHHHHHHHHHHHHHHHHHHHHHSS--S---------------S------TTSHHHHHHHHHHHHHHTT-HHHHHHHHHHHHHHHHHTT-HHHHHHHHHHHHHHHHHTT--HHHHHHHHHHHHHHHHHHHHS-GGGGTGGGGS--